Protein AF-A0A831SLA9-F1 (afdb_monomer)

Sequence (188 aa):
MKQKHYLVFEIVAICIILISGCIQENQTAKPDIMQCPTINLEATVISLSPDTNIECENKCPGYQYPKDTGVIRIDKIISGNYQKLKGIEEGSEITIEFDYSSRPAKIRMIPVSEEPSNSPEEPVSHVPTFAEPIPRENGYFIYNIETNLVGEETEIILPGLEVGSKFRATINYCSPDMISVGKYEPIS

Nearest PDB structures (foldseek):
  1uap-assembly1_A  TM=6.429E-01  e=2.868E-01  Homo sapiens
  3kf6-assembly1_B  TM=5.974E-01  e=7.470E+00  Schizosaccharomyces pombe

Foldseek 3Di:
DPPPPPVVVVVVVVVVVVVVPPPPPPPVPPPPPLQFWKWKFKKAFAFKDKAPCQFQAQNAFEADDIWIKGKIAGQTTDDTDPPPAPQDDHRGIAMATEPADLAKAKEKEAEDDPPPPPPDPDPPDPPRRGHDGQDDDPRHGYHYHHDNPDPHIDMDIDHHDDHGWMKIFMWGPSHSVYIYTYDIGTDD

pLDDT: mean 78.03, std 20.94, range [38.09, 98.69]

Mean predicted aligned error: 13.56 Å

Secondary structure (DSSP, 8-state):
--TTSHHHHHHHHHHHHHHTT----------------EEEEEEEEEEEE--S----TTTSBSPPPP--EEEEEEEEEEEES-TTSTT-STT-EEEEEESS-SSSEEEEEEEPP-S---S-------S--BPPPPPEETTEEEEEEEETT-SS-EEEEE----TT-EEEEEEEEEETTEEEEEEEEEE-

Solvent-accessible surface area (backbone atoms only — not comparable to full-atom values): 11110 Å² total; per-residue (Å²): 144,79,90,73,61,67,70,55,55,57,55,55,55,54,54,56,61,64,65,69,73,71,76,73,75,79,69,73,73,70,76,80,72,82,76,48,49,49,38,34,33,33,31,32,31,68,39,76,47,73,51,80,85,55,81,34,63,77,72,38,76,39,82,58,73,52,64,13,33,32,34,32,29,30,68,38,78,76,48,62,82,42,94,86,46,77,80,63,51,71,71,33,71,41,68,34,37,24,74,51,41,52,48,36,27,36,42,34,38,34,42,61,75,84,68,78,82,80,66,72,82,70,77,86,66,89,64,81,59,48,9,58,53,59,50,69,57,99,83,20,42,54,44,82,40,78,33,88,90,43,95,52,74,44,78,46,79,37,85,44,66,53,74,67,37,34,32,38,36,50,32,37,43,69,46,86,92,42,29,35,31,54,67,65,44,80,51,135

Structure (mmCIF, N/CA/C/O backbone):
data_AF-A0A831SLA9-F1
#
_entry.id   AF-A0A831SLA9-F1
#
loop_
_atom_site.group_PDB
_atom_site.id
_atom_site.type_symbol
_atom_site.label_atom_id
_atom_site.label_alt_id
_atom_site.label_comp_id
_atom_site.label_asym_id
_atom_site.label_entity_id
_atom_site.label_seq_id
_atom_site.pdbx_PDB_ins_code
_atom_site.Cartn_x
_atom_site.Cartn_y
_atom_site.Cartn_z
_atom_site.occupancy
_atom_site.B_iso_or_equiv
_atom_site.auth_seq_id
_atom_site.auth_comp_id
_atom_site.auth_asym_id
_atom_site.auth_atom_id
_atom_site.pdbx_PDB_model_num
ATOM 1 N N . MET A 1 1 ? 15.138 88.124 -7.732 1.00 50.00 1 MET A N 1
ATOM 2 C CA . MET A 1 1 ? 14.944 87.094 -8.780 1.00 50.00 1 MET A CA 1
ATOM 3 C C . MET A 1 1 ? 15.572 85.759 -8.360 1.00 50.00 1 MET A C 1
ATOM 5 O O . MET A 1 1 ? 16.689 85.494 -8.768 1.00 50.00 1 MET A O 1
ATOM 9 N N . LYS A 1 2 ? 14.909 84.921 -7.547 1.00 45.16 2 LYS A N 1
ATOM 10 C CA . LYS A 1 2 ? 15.299 83.499 -7.333 1.00 45.16 2 LYS A CA 1
ATOM 11 C C . LYS A 1 2 ? 14.081 82.601 -7.025 1.00 45.16 2 LYS A C 1
ATOM 13 O O . LYS A 1 2 ? 14.197 81.570 -6.382 1.00 45.16 2 LYS A O 1
ATOM 18 N N . GLN A 1 3 ? 12.900 82.994 -7.507 1.00 49.66 3 GLN A N 1
ATOM 19 C CA . GLN A 1 3 ? 11.607 82.343 -7.238 1.00 49.66 3 GLN A CA 1
ATOM 20 C C . GLN A 1 3 ? 11.216 81.317 -8.324 1.00 49.66 3 GLN A C 1
ATOM 22 O O . GLN A 1 3 ? 10.041 81.051 -8.533 1.00 49.66 3 GLN A O 1
ATOM 27 N N . LYS A 1 4 ? 12.188 80.776 -9.073 1.00 49.66 4 LYS A N 1
ATOM 28 C CA . LYS A 1 4 ? 11.927 79.848 -10.193 1.00 49.66 4 LYS A CA 1
ATOM 29 C C . LYS A 1 4 ? 12.540 78.453 -10.029 1.00 49.66 4 LYS A C 1
ATOM 31 O O . LYS A 1 4 ? 12.272 77.596 -10.858 1.00 49.66 4 LYS A O 1
ATOM 36 N N . HIS A 1 5 ? 13.317 78.201 -8.970 1.00 49.84 5 HIS A N 1
ATOM 37 C CA . HIS A 1 5 ? 13.998 76.908 -8.795 1.00 49.84 5 HIS A CA 1
ATOM 38 C C . HIS A 1 5 ? 13.335 75.970 -7.780 1.00 49.84 5 HIS A C 1
ATOM 40 O O . HIS A 1 5 ? 13.475 74.765 -7.925 1.00 49.84 5 HIS A O 1
ATOM 46 N N . TYR A 1 6 ? 12.555 76.472 -6.817 1.00 49.84 6 TYR A N 1
ATOM 47 C CA . TYR A 1 6 ? 11.891 75.602 -5.831 1.00 49.84 6 TYR A CA 1
ATOM 48 C C . TYR A 1 6 ? 10.717 74.801 -6.414 1.00 49.84 6 TYR A C 1
ATOM 50 O O . TYR A 1 6 ? 10.523 73.644 -6.062 1.00 49.84 6 TYR A O 1
ATOM 58 N N . LEU A 1 7 ? 9.995 75.381 -7.377 1.00 46.66 7 LEU A N 1
ATOM 59 C CA . LEU A 1 7 ? 8.803 74.766 -7.975 1.00 46.66 7 LEU A CA 1
ATOM 60 C C . LEU A 1 7 ? 9.148 73.596 -8.920 1.00 46.66 7 LEU A C 1
ATOM 62 O O . LEU A 1 7 ? 8.344 72.695 -9.117 1.00 46.66 7 LEU A O 1
ATOM 66 N N . VAL A 1 8 ? 10.366 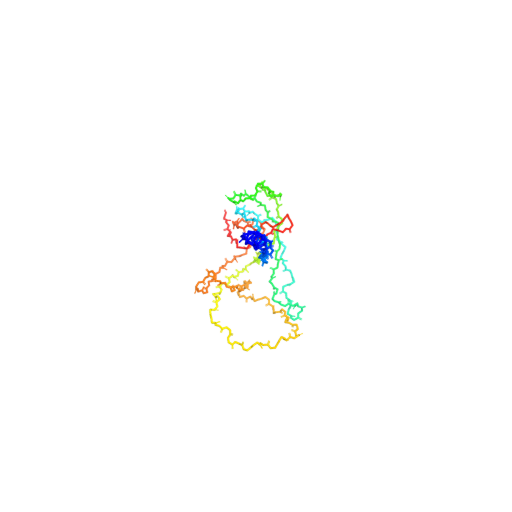73.575 -9.475 1.00 53.09 8 VAL A N 1
ATOM 67 C CA . VAL A 1 8 ? 10.832 72.488 -10.355 1.00 53.09 8 VAL A CA 1
ATOM 68 C C . VAL A 1 8 ? 11.305 71.277 -9.542 1.00 53.09 8 VAL A C 1
ATOM 70 O O . VAL A 1 8 ? 11.093 70.144 -9.965 1.00 53.09 8 VAL A O 1
ATOM 73 N N . PHE A 1 9 ? 11.886 71.490 -8.356 1.00 48.81 9 PHE A N 1
ATOM 74 C CA . PHE A 1 9 ? 12.347 70.392 -7.499 1.00 48.81 9 PHE A CA 1
ATOM 75 C C . PHE A 1 9 ? 11.194 69.613 -6.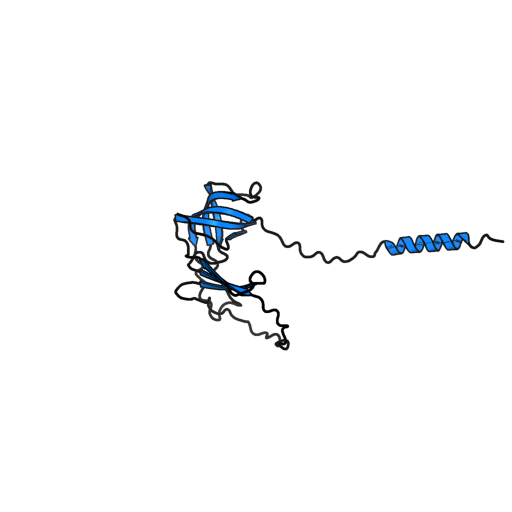843 1.00 48.81 9 PHE A C 1
ATOM 77 O O . PHE A 1 9 ? 11.287 68.391 -6.745 1.00 48.81 9 PHE A O 1
ATOM 84 N N . GLU A 1 10 ? 10.087 70.267 -6.471 1.00 49.84 10 GLU A N 1
ATOM 85 C CA . GLU A 1 10 ? 8.910 69.564 -5.926 1.00 49.84 10 GLU A CA 1
ATOM 86 C C . GLU A 1 10 ? 8.186 68.704 -6.975 1.00 49.84 10 GLU A C 1
ATOM 88 O O . GLU A 1 10 ? 7.759 67.593 -6.667 1.00 49.84 10 GLU A O 1
ATOM 93 N N . ILE A 1 11 ? 8.112 69.149 -8.235 1.00 53.81 11 ILE A N 1
ATOM 94 C CA . ILE A 1 11 ? 7.456 68.377 -9.306 1.00 53.81 11 ILE A CA 1
ATOM 95 C C . ILE A 1 11 ? 8.279 67.132 -9.679 1.00 53.81 11 ILE A C 1
ATOM 97 O O . ILE A 1 11 ? 7.715 66.060 -9.895 1.00 53.81 11 ILE A O 1
ATOM 101 N N . VAL A 1 12 ? 9.613 67.234 -9.706 1.00 53.22 12 VAL A N 1
ATOM 102 C CA . VAL A 1 12 ? 10.487 66.088 -10.019 1.00 53.22 12 VAL A CA 1
ATOM 103 C C . VAL A 1 12 ? 10.471 65.045 -8.892 1.00 53.22 12 VAL A C 1
ATOM 105 O O . VAL A 1 12 ? 10.460 63.849 -9.179 1.00 53.22 12 VAL A O 1
ATOM 108 N N . ALA A 1 13 ? 10.384 65.466 -7.625 1.00 52.19 13 ALA A N 1
ATOM 109 C CA . ALA A 1 13 ? 10.275 64.542 -6.493 1.00 52.19 13 ALA A CA 1
ATOM 110 C C . ALA A 1 13 ? 8.933 63.780 -6.473 1.00 52.19 13 ALA A C 1
ATOM 112 O O . ALA A 1 13 ? 8.914 62.580 -6.202 1.00 52.19 13 ALA A O 1
ATOM 113 N N . ILE A 1 14 ? 7.820 64.434 -6.829 1.00 51.69 14 ILE A N 1
ATOM 114 C CA . ILE A 1 14 ? 6.492 63.797 -6.896 1.00 51.69 14 ILE A CA 1
ATOM 115 C C . ILE A 1 14 ? 6.396 62.811 -8.075 1.00 51.69 14 ILE A C 1
ATOM 117 O O . ILE A 1 14 ? 5.812 61.736 -7.929 1.00 51.69 14 ILE A O 1
ATOM 121 N N . CYS A 1 15 ? 7.034 63.102 -9.215 1.00 45.59 15 CYS A N 1
ATOM 122 C CA . CYS A 1 15 ? 7.074 62.169 -10.346 1.00 45.59 15 CYS A CA 1
ATOM 123 C C . CYS A 1 15 ? 7.879 60.889 -10.052 1.00 45.59 15 CYS A C 1
ATOM 125 O O . CYS A 1 15 ? 7.502 59.825 -10.533 1.00 45.59 15 CYS A O 1
ATOM 127 N N . ILE A 1 16 ? 8.941 60.940 -9.237 1.00 48.75 16 ILE A N 1
ATOM 128 C CA . ILE A 1 16 ? 9.725 59.737 -8.885 1.00 48.75 16 ILE A CA 1
ATOM 129 C C . ILE A 1 16 ? 8.955 58.825 -7.911 1.00 48.75 16 ILE A C 1
ATOM 131 O O . ILE A 1 16 ? 9.033 57.598 -8.015 1.00 48.75 16 ILE A O 1
ATOM 135 N N . ILE A 1 17 ? 8.146 59.398 -7.012 1.00 49.66 17 ILE A N 1
ATOM 136 C CA . ILE A 1 17 ? 7.334 58.614 -6.065 1.00 49.66 17 ILE A CA 1
ATOM 137 C C . ILE A 1 17 ? 6.164 57.916 -6.786 1.00 49.66 17 ILE A C 1
ATOM 139 O O . ILE A 1 17 ? 5.818 56.792 -6.430 1.00 49.66 17 ILE A O 1
ATOM 143 N N . LEU A 1 18 ? 5.609 58.510 -7.850 1.00 43.62 18 LEU A N 1
ATOM 144 C CA . LEU A 1 18 ? 4.510 57.904 -8.617 1.00 43.62 18 LEU A CA 1
ATOM 145 C C . LEU A 1 18 ? 4.944 56.776 -9.571 1.00 43.62 18 LEU A C 1
ATOM 147 O O . LEU A 1 18 ? 4.135 55.900 -9.864 1.00 43.62 18 LEU A O 1
ATOM 151 N N . ILE A 1 19 ? 6.202 56.742 -10.026 1.00 46.81 19 ILE A N 1
ATOM 152 C CA . ILE A 1 19 ? 6.697 55.657 -10.903 1.00 46.81 19 ILE A CA 1
ATOM 153 C C . ILE A 1 19 ? 7.163 54.438 -10.081 1.00 46.81 19 ILE A C 1
ATOM 155 O O . ILE A 1 19 ? 7.208 53.320 -10.588 1.00 46.81 19 ILE A O 1
ATOM 159 N N . SER A 1 20 ? 7.428 54.616 -8.784 1.00 44.69 20 SER A N 1
ATOM 160 C CA . SER A 1 20 ? 7.856 53.527 -7.893 1.00 44.69 20 SER A CA 1
ATOM 161 C C . SER A 1 20 ? 6.708 52.611 -7.428 1.00 44.69 20 SER A C 1
ATOM 163 O O . SER A 1 20 ? 6.962 51.609 -6.768 1.00 44.69 20 SER A O 1
ATOM 165 N N . GLY A 1 21 ? 5.449 52.937 -7.750 1.00 42.88 21 GLY A N 1
ATOM 166 C CA . GLY A 1 21 ? 4.263 52.235 -7.239 1.00 42.88 21 GLY A CA 1
ATOM 167 C C . GLY A 1 21 ? 3.695 51.110 -8.112 1.00 42.88 21 GLY A C 1
ATOM 168 O O . GLY A 1 21 ? 2.760 50.449 -7.672 1.00 42.88 21 GLY A O 1
ATOM 169 N N . CYS A 1 22 ? 4.221 50.869 -9.319 1.00 42.00 22 CYS A N 1
ATOM 170 C CA . CYS A 1 22 ? 3.633 49.896 -10.256 1.00 42.00 22 CYS A CA 1
ATOM 171 C C . CYS A 1 22 ? 4.666 49.013 -10.971 1.00 42.00 22 CYS A C 1
ATOM 173 O O . CYS A 1 22 ? 4.448 48.618 -12.114 1.00 42.00 22 CYS A O 1
ATOM 175 N N . ILE A 1 23 ? 5.775 48.659 -10.318 1.00 45.19 23 ILE A N 1
ATOM 176 C CA . ILE A 1 23 ? 6.502 47.442 -10.706 1.00 45.19 23 ILE A CA 1
ATOM 177 C C . ILE A 1 23 ? 6.019 46.354 -9.760 1.00 45.19 23 ILE A C 1
ATOM 179 O O . ILE A 1 23 ? 6.674 45.984 -8.790 1.00 45.19 23 ILE A O 1
ATOM 183 N N . GLN A 1 24 ? 4.792 45.909 -10.018 1.00 41.66 24 GLN A N 1
ATOM 184 C CA . GLN A 1 24 ? 4.304 44.656 -9.484 1.00 41.66 24 GLN A CA 1
ATOM 185 C C . GLN A 1 24 ? 5.122 43.593 -10.209 1.00 41.66 24 GLN A C 1
ATOM 187 O O . GLN A 1 24 ? 4.886 43.287 -11.377 1.00 41.66 24 GLN A O 1
ATOM 192 N N . GLU A 1 25 ? 6.185 43.152 -9.541 1.00 40.09 25 GLU A N 1
ATOM 193 C CA . GLU A 1 25 ? 6.915 41.949 -9.891 1.00 40.09 25 GLU A CA 1
ATOM 194 C C . GLU A 1 25 ? 5.848 40.875 -10.098 1.00 40.09 25 GLU A C 1
ATOM 196 O O . GLU A 1 25 ? 5.174 40.459 -9.153 1.00 40.09 25 GLU A O 1
ATOM 201 N N . ASN A 1 26 ? 5.612 40.510 -11.360 1.00 38.09 26 ASN A N 1
ATOM 202 C CA . ASN A 1 26 ? 4.819 39.348 -11.719 1.00 38.09 26 ASN A CA 1
ATOM 203 C C . ASN A 1 26 ? 5.648 38.142 -11.273 1.00 38.09 26 ASN A C 1
ATOM 205 O O . ASN A 1 26 ? 6.275 37.452 -12.072 1.00 38.09 26 ASN A O 1
ATOM 209 N N . GLN A 1 27 ? 5.687 37.922 -9.960 1.00 38.44 27 GLN A N 1
ATOM 210 C CA . GLN A 1 27 ? 5.934 36.621 -9.397 1.00 38.44 27 GLN A CA 1
ATOM 211 C C . GLN A 1 27 ? 4.748 35.799 -9.879 1.00 38.44 27 GLN A C 1
ATOM 213 O O . GLN A 1 27 ? 3.670 35.814 -9.288 1.00 38.44 27 GLN A O 1
ATOM 218 N N . THR A 1 28 ? 4.922 35.146 -11.028 1.00 38.09 28 THR A N 1
ATOM 219 C CA . THR A 1 28 ? 4.177 33.940 -11.358 1.00 38.09 28 THR A CA 1
ATOM 220 C C . THR A 1 28 ? 4.226 33.089 -10.106 1.00 38.09 28 THR A C 1
ATOM 222 O O . THR A 1 28 ? 5.278 32.534 -9.779 1.00 38.09 28 THR A O 1
ATOM 225 N N . ALA A 1 29 ? 3.123 33.087 -9.356 1.00 38.88 29 ALA A N 1
ATOM 226 C CA . ALA A 1 29 ? 2.948 32.220 -8.218 1.00 38.88 29 ALA A CA 1
ATOM 227 C C . ALA A 1 29 ? 3.243 30.819 -8.739 1.00 38.88 29 ALA A C 1
ATOM 229 O O . ALA A 1 29 ? 2.519 30.295 -9.590 1.00 38.88 29 ALA A O 1
ATOM 230 N N . LYS A 1 30 ? 4.374 30.261 -8.297 1.00 39.38 30 LYS A N 1
ATOM 231 C CA . LYS A 1 30 ? 4.664 28.844 -8.461 1.00 39.38 30 LYS A CA 1
ATOM 232 C C . LYS A 1 30 ? 3.394 28.134 -7.986 1.00 39.38 30 LYS A C 1
ATOM 234 O O . LYS A 1 30 ? 2.941 28.486 -6.893 1.00 39.38 30 LYS A O 1
ATOM 239 N N . PRO A 1 31 ? 2.772 27.257 -8.796 1.00 38.56 31 PRO A N 1
ATOM 240 C CA . PRO A 1 31 ? 1.548 26.592 -8.377 1.00 38.56 31 PRO A CA 1
ATOM 241 C C . PRO A 1 31 ? 1.821 26.005 -6.999 1.00 38.56 31 PRO A C 1
ATOM 243 O O . PRO A 1 31 ? 2.838 25.328 -6.826 1.00 38.56 31 PRO A O 1
ATOM 246 N N . ASP A 1 32 ? 1.000 26.380 -6.019 1.00 40.88 32 ASP A N 1
ATOM 247 C CA . ASP A 1 32 ? 1.111 25.860 -4.665 1.00 40.88 32 ASP A CA 1
ATOM 248 C C . ASP A 1 32 ? 0.897 24.355 -4.797 1.00 40.88 32 ASP A C 1
ATOM 250 O O . ASP A 1 32 ? -0.207 23.885 -5.087 1.00 40.88 32 ASP A O 1
ATOM 254 N N . ILE A 1 33 ? 2.003 23.612 -4.796 1.00 47.22 33 ILE A N 1
ATOM 255 C CA . ILE A 1 33 ? 1.987 22.178 -5.035 1.00 47.22 33 ILE A CA 1
ATOM 256 C C . ILE A 1 33 ? 1.320 21.630 -3.789 1.00 47.22 33 ILE A C 1
ATOM 25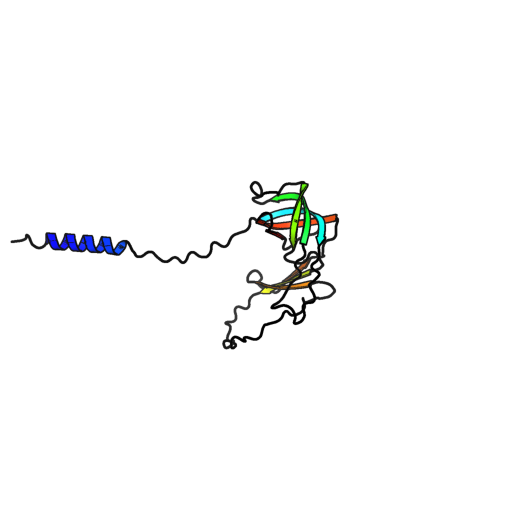8 O O . ILE A 1 33 ? 1.936 21.637 -2.726 1.00 47.22 33 ILE A O 1
ATOM 262 N N . MET A 1 34 ? 0.049 21.246 -3.906 1.00 52.88 34 MET A N 1
ATOM 263 C CA . MET A 1 34 ? -0.747 20.715 -2.807 1.00 52.88 34 MET A CA 1
ATOM 264 C C . MET A 1 34 ? 0.014 19.545 -2.174 1.00 52.88 34 MET A C 1
ATOM 266 O O . MET A 1 34 ? 0.005 18.429 -2.686 1.00 52.88 34 MET A O 1
ATOM 270 N N . GLN A 1 35 ? 0.730 19.817 -1.082 1.00 73.25 35 GLN A N 1
ATOM 271 C CA . GLN A 1 35 ? 1.445 18.797 -0.333 1.00 73.25 35 GLN A CA 1
ATOM 272 C C . GLN A 1 35 ? 0.418 18.055 0.504 1.00 73.25 35 GLN A C 1
ATOM 274 O O . GLN A 1 35 ? -0.107 18.584 1.485 1.00 73.25 35 GLN A O 1
ATOM 279 N N . CYS A 1 36 ? 0.112 16.831 0.092 1.00 86.12 36 CYS A N 1
ATOM 280 C CA . CYS A 1 36 ? -0.742 15.950 0.865 1.00 86.12 36 CYS A CA 1
ATOM 281 C C . CYS A 1 36 ? -0.053 15.602 2.193 1.00 86.12 36 CYS A C 1
ATOM 283 O O . CYS A 1 36 ? 1.106 15.177 2.174 1.00 86.12 36 CYS A O 1
ATOM 285 N N . PRO A 1 37 ? -0.726 15.774 3.345 1.00 91.00 37 PRO A N 1
ATOM 286 C CA . PRO A 1 37 ? -0.246 15.254 4.616 1.00 91.00 37 PRO A CA 1
ATOM 287 C C . PRO A 1 37 ? 0.194 13.793 4.521 1.00 91.00 37 PRO A C 1
ATOM 289 O O . PRO A 1 37 ? -0.495 12.968 3.923 1.00 91.00 37 PRO A O 1
ATOM 292 N N . THR A 1 38 ? 1.314 13.465 5.159 1.00 93.00 38 THR A N 1
ATOM 293 C CA . THR A 1 38 ? 1.805 12.089 5.256 1.00 93.00 38 THR A CA 1
ATOM 294 C C . THR A 1 38 ? 1.674 11.551 6.674 1.00 93.00 38 THR A C 1
ATOM 296 O O . THR A 1 38 ? 1.800 12.288 7.661 1.00 93.00 38 THR A O 1
ATOM 299 N N . ILE A 1 39 ? 1.380 10.256 6.778 1.00 94.81 39 ILE A N 1
ATOM 300 C CA . ILE A 1 39 ? 1.126 9.579 8.054 1.00 94.81 39 ILE A CA 1
ATOM 301 C C . ILE A 1 39 ? 1.848 8.238 8.043 1.00 94.81 39 ILE A C 1
ATOM 303 O O . ILE A 1 39 ? 1.647 7.431 7.140 1.00 94.81 39 ILE A O 1
ATOM 307 N N . ASN A 1 40 ? 2.677 7.995 9.054 1.00 96.94 40 ASN A N 1
ATOM 308 C CA . ASN A 1 40 ? 3.326 6.710 9.272 1.00 96.94 40 ASN A CA 1
ATOM 309 C C . ASN A 1 40 ? 2.452 5.865 10.191 1.00 96.94 40 ASN A C 1
ATOM 311 O O . ASN A 1 40 ? 2.084 6.319 11.279 1.00 96.94 40 ASN A O 1
ATOM 315 N N . LEU A 1 41 ? 2.141 4.642 9.778 1.00 97.50 41 LEU A N 1
ATOM 316 C CA . LEU A 1 41 ? 1.224 3.770 10.502 1.00 97.50 41 LEU A CA 1
ATOM 317 C C . LEU A 1 41 ? 1.593 2.291 10.368 1.00 97.50 41 LEU A C 1
ATOM 319 O O . LEU A 1 41 ? 2.375 1.902 9.498 1.00 97.50 41 LEU A O 1
ATOM 323 N N . GLU A 1 42 ? 1.007 1.485 11.246 1.00 98.44 42 GLU A N 1
ATOM 324 C CA . GLU A 1 42 ? 0.886 0.035 11.108 1.00 98.44 42 GLU A CA 1
ATOM 325 C C . GLU A 1 42 ? -0.585 -0.288 10.841 1.00 98.44 42 GLU A C 1
ATOM 327 O O . GLU A 1 42 ? -1.478 0.290 11.471 1.00 98.44 42 GLU A O 1
ATOM 332 N N . ALA A 1 43 ? -0.842 -1.178 9.891 1.00 98.38 43 ALA A N 1
ATOM 333 C CA . ALA A 1 43 ? -2.189 -1.534 9.479 1.00 98.38 43 ALA A CA 1
ATOM 334 C C . ALA A 1 43 ? -2.324 -3.016 9.143 1.00 98.38 43 ALA A C 1
ATOM 336 O O . ALA A 1 43 ? -1.357 -3.680 8.770 1.00 98.38 43 ALA A O 1
ATOM 337 N N . THR A 1 44 ? -3.564 -3.494 9.213 1.00 98.56 44 THR A N 1
ATOM 338 C CA . THR A 1 44 ? -3.981 -4.817 8.753 1.00 98.56 44 THR A CA 1
ATOM 339 C C . THR A 1 44 ? -4.798 -4.667 7.476 1.00 98.56 44 THR A C 1
ATOM 341 O O . THR A 1 44 ? -5.720 -3.854 7.413 1.00 98.56 44 THR A O 1
ATOM 344 N N . VAL A 1 45 ? -4.518 -5.485 6.468 1.00 98.50 45 VAL A N 1
ATOM 345 C CA . VAL A 1 45 ? -5.329 -5.564 5.249 1.00 98.50 45 VAL A CA 1
ATOM 346 C C . VAL A 1 45 ? -6.667 -6.239 5.550 1.00 98.50 45 VAL A C 1
ATOM 348 O O . VAL A 1 45 ? -6.703 -7.380 6.007 1.00 98.50 45 VAL A O 1
ATOM 351 N N . ILE A 1 46 ? -7.769 -5.552 5.259 1.00 98.69 46 ILE A N 1
ATOM 352 C CA . ILE A 1 46 ? -9.139 -6.063 5.420 1.00 98.69 46 ILE A CA 1
ATOM 353 C C . ILE A 1 46 ? -9.671 -6.606 4.095 1.00 98.69 46 ILE A C 1
ATOM 355 O O . ILE A 1 46 ? -10.273 -7.677 4.057 1.00 98.69 46 ILE A O 1
ATOM 359 N N . SER A 1 47 ? -9.418 -5.899 2.995 1.00 98.50 47 SER A N 1
ATOM 360 C CA . SER A 1 47 ? -9.760 -6.359 1.652 1.00 98.50 47 SER A CA 1
ATOM 361 C C . SER A 1 47 ? -8.802 -5.790 0.612 1.00 98.50 47 SER A C 1
ATOM 363 O O . SER A 1 47 ? -8.221 -4.721 0.799 1.00 98.50 47 SER A O 1
ATOM 365 N N . LEU A 1 48 ? -8.649 -6.511 -0.497 1.00 98.00 48 LEU A N 1
ATOM 366 C CA . LEU A 1 48 ? -7.889 -6.079 -1.666 1.00 98.00 48 LEU A CA 1
ATOM 367 C C . LEU A 1 48 ? -8.778 -6.190 -2.897 1.00 98.00 48 LEU A C 1
ATOM 369 O O . LEU A 1 48 ? -9.515 -7.162 -3.061 1.00 98.00 48 LEU A O 1
ATOM 373 N N . SER A 1 49 ? -8.679 -5.194 -3.762 1.00 96.81 49 SER A N 1
ATOM 374 C CA . SER A 1 49 ? -9.355 -5.107 -5.050 1.00 96.81 49 SER A CA 1
ATOM 375 C C . SER A 1 49 ? -8.291 -4.856 -6.120 1.00 96.81 49 SER A C 1
ATOM 377 O O . SER A 1 49 ? -7.998 -3.700 -6.437 1.00 96.81 49 SER A O 1
ATOM 379 N N . PRO A 1 50 ? -7.656 -5.928 -6.636 1.00 92.50 50 PRO A N 1
ATOM 380 C CA . PRO A 1 50 ? -6.639 -5.804 -7.667 1.00 92.50 50 PRO A CA 1
ATOM 381 C C . PRO A 1 50 ? -7.220 -5.207 -8.944 1.00 92.50 50 PRO A C 1
ATOM 383 O O . PRO A 1 50 ? -8.315 -5.583 -9.370 1.00 92.50 50 PRO A O 1
ATOM 386 N N . ASP A 1 51 ? -6.454 -4.338 -9.594 1.00 87.94 51 ASP A N 1
ATOM 387 C CA . ASP A 1 51 ? -6.806 -3.850 -10.918 1.00 87.94 51 ASP A CA 1
ATOM 388 C C . ASP A 1 51 ? -6.767 -5.014 -11.917 1.00 87.94 51 ASP A C 1
ATOM 390 O O . ASP A 1 51 ? -5.778 -5.760 -12.012 1.00 87.94 51 ASP A O 1
ATOM 394 N N . THR A 1 52 ? -7.874 -5.175 -12.638 1.00 81.25 52 THR A N 1
ATOM 395 C CA . THR A 1 52 ? -8.082 -6.227 -13.638 1.00 81.25 52 THR A CA 1
ATOM 396 C C . THR A 1 52 ? -7.826 -5.731 -15.058 1.00 81.25 52 THR A C 1
ATOM 398 O O . THR A 1 52 ? -7.644 -6.551 -15.956 1.00 81.25 52 THR A O 1
ATOM 401 N N . ASN A 1 53 ? -7.733 -4.415 -15.276 1.00 74.75 53 ASN A N 1
ATOM 402 C CA . ASN A 1 53 ? -7.513 -3.823 -16.593 1.00 74.75 53 ASN A CA 1
ATOM 403 C C . ASN A 1 53 ? -6.016 -3.623 -16.893 1.00 74.75 53 ASN A C 1
ATOM 405 O O . ASN A 1 53 ? -5.571 -2.556 -17.295 1.00 74.75 53 ASN A O 1
ATOM 409 N N . ILE A 1 54 ? -5.226 -4.672 -16.663 1.00 72.81 54 ILE A N 1
ATOM 410 C CA . ILE A 1 54 ? -3.753 -4.642 -16.713 1.00 72.81 54 ILE A CA 1
ATOM 411 C C . ILE A 1 54 ? -3.171 -5.095 -18.060 1.00 72.81 54 ILE A C 1
ATOM 413 O O . ILE A 1 54 ? -1.969 -4.990 -18.286 1.00 72.81 54 ILE A O 1
ATOM 417 N N . GLU A 1 55 ? -4.005 -5.615 -18.962 1.00 66.00 55 GLU A N 1
ATOM 418 C CA . GLU A 1 55 ? -3.596 -6.116 -20.282 1.00 66.00 55 GLU A CA 1
ATOM 419 C C . GLU A 1 55 ? -4.144 -5.206 -21.384 1.00 66.00 55 GLU A C 1
ATOM 421 O O . GLU A 1 55 ? -5.071 -5.549 -22.124 1.00 66.00 55 GLU A O 1
ATOM 426 N N . CYS A 1 56 ? -3.580 -3.999 -21.466 1.00 64.00 56 CYS A N 1
ATOM 427 C CA . CYS A 1 56 ? -4.033 -2.961 -22.388 1.00 64.00 56 CYS A CA 1
ATOM 428 C C . CYS A 1 56 ? -3.109 -2.761 -23.604 1.00 64.00 56 CYS A C 1
ATOM 430 O O . CYS A 1 56 ? -2.930 -1.633 -24.064 1.00 64.00 56 CYS A O 1
ATOM 432 N N . GLU A 1 57 ? -2.551 -3.849 -24.150 1.00 62.69 57 GLU A N 1
ATOM 433 C CA . GLU A 1 57 ? -1.696 -3.796 -25.344 1.00 62.69 57 GLU A CA 1
ATOM 434 C C . GLU A 1 57 ? -2.426 -3.091 -26.500 1.00 62.69 57 GLU A C 1
ATOM 436 O O . GLU A 1 57 ? -3.480 -3.551 -26.951 1.00 62.69 57 GLU A O 1
ATOM 441 N N . ASN A 1 58 ? -1.885 -1.959 -26.963 1.00 60.59 58 ASN A N 1
ATOM 442 C CA . ASN A 1 58 ? -2.431 -1.152 -28.064 1.00 60.59 58 ASN A CA 1
ATOM 443 C C . ASN A 1 58 ? -3.870 -0.626 -27.858 1.00 60.59 58 ASN A C 1
ATOM 445 O O . ASN A 1 58 ? -4.531 -0.228 -28.818 1.00 60.59 58 ASN A O 1
ATOM 449 N N . LYS A 1 59 ? -4.384 -0.633 -26.621 1.00 62.69 59 LYS A N 1
ATOM 450 C CA . LYS A 1 59 ? -5.777 -0.254 -26.303 1.00 62.69 59 LYS A CA 1
ATOM 451 C C .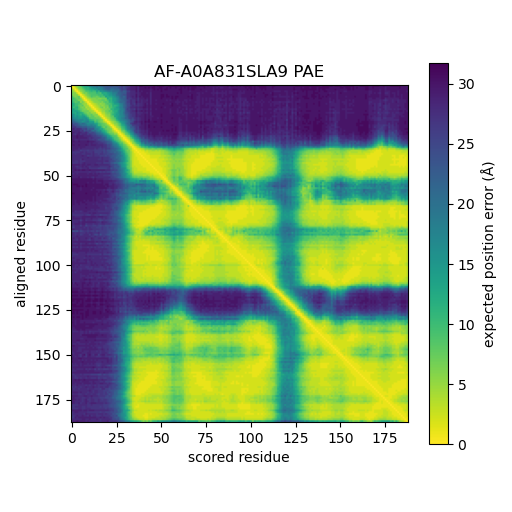 LYS A 1 59 ? -5.887 1.000 -25.437 1.00 62.69 59 LYS A C 1
ATOM 453 O O . LYS A 1 59 ? -6.892 1.703 -25.521 1.00 62.69 59 LYS A O 1
ATOM 458 N N . CYS A 1 60 ? -4.873 1.288 -24.630 1.00 63.81 60 CYS A N 1
ATOM 459 C CA . CYS A 1 60 ? -4.820 2.457 -23.754 1.00 63.81 60 CYS A CA 1
ATOM 460 C C . CYS A 1 60 ? -3.758 3.434 -24.275 1.00 63.81 60 CYS A C 1
ATOM 462 O O . CYS A 1 60 ? -2.854 2.993 -24.970 1.00 63.81 60 CYS A O 1
ATOM 464 N N . PRO A 1 61 ? -3.832 4.741 -24.000 1.00 60.62 61 PRO A N 1
ATOM 465 C CA . PRO A 1 61 ? -2.711 5.658 -24.216 1.00 60.62 61 PRO A CA 1
ATOM 466 C C . PRO A 1 61 ? -1.709 5.605 -23.042 1.00 60.62 61 PRO A C 1
ATOM 468 O O . PRO A 1 61 ? -2.136 5.616 -21.888 1.00 60.62 61 PRO A O 1
ATOM 471 N N . GLY A 1 62 ? -0.400 5.613 -23.331 1.00 61.78 62 GLY A N 1
ATOM 472 C CA . GLY A 1 62 ? 0.701 5.695 -22.346 1.00 61.78 62 GLY A CA 1
ATOM 473 C C . GLY A 1 62 ? 0.871 4.475 -21.423 1.00 61.78 62 GLY A C 1
ATOM 474 O O . GLY A 1 62 ? 0.042 3.585 -21.418 1.00 61.78 62 GLY A O 1
ATOM 475 N N . TYR A 1 63 ? 1.927 4.398 -20.606 1.00 58.38 63 TYR A N 1
ATOM 476 C CA . TYR A 1 63 ? 2.096 3.279 -19.659 1.00 58.38 63 TYR A CA 1
ATOM 477 C C . TYR A 1 63 ? 1.024 3.314 -18.555 1.00 58.38 63 TYR A C 1
ATOM 479 O O . TYR A 1 63 ? 0.966 4.264 -17.773 1.00 58.38 63 TYR A O 1
ATOM 487 N N . GLN A 1 64 ? 0.190 2.275 -18.462 1.00 69.00 64 GLN A N 1
ATOM 488 C CA . GLN A 1 64 ? -0.709 2.079 -17.320 1.00 69.00 64 GLN A CA 1
ATOM 489 C C . GLN A 1 64 ? -0.082 1.099 -16.349 1.00 69.00 64 GLN A C 1
ATOM 491 O O . GLN A 1 64 ? 0.144 -0.039 -16.722 1.00 69.00 64 GLN A O 1
ATOM 496 N N . TYR A 1 65 ? 0.153 1.519 -15.110 1.00 75.00 65 TYR A N 1
ATOM 497 C CA . TYR A 1 65 ? 0.470 0.620 -14.004 1.00 75.00 65 TYR A CA 1
ATOM 498 C C . TYR A 1 65 ? -0.818 0.181 -13.294 1.00 75.00 65 TYR A C 1
ATOM 500 O O . TYR A 1 65 ? -1.788 0.943 -13.302 1.00 75.00 65 TYR A O 1
ATOM 508 N N . PRO A 1 66 ? -0.850 -1.013 -12.672 1.00 80.69 66 PRO A N 1
ATOM 509 C CA . P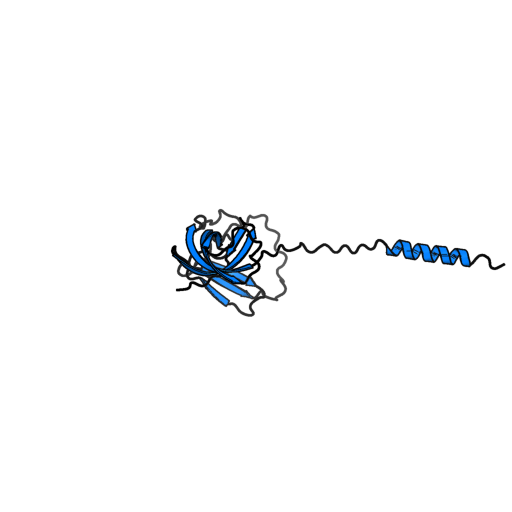RO A 1 66 ? -2.042 -1.473 -11.974 1.00 80.69 66 PRO A CA 1
ATOM 510 C C . PRO A 1 66 ? -2.368 -0.534 -10.812 1.00 80.69 66 PRO A C 1
ATOM 512 O O . PRO A 1 66 ? -1.506 -0.272 -9.970 1.00 80.69 66 PRO A O 1
ATOM 515 N N . LYS A 1 67 ? -3.616 -0.065 -10.757 1.00 83.62 67 LYS A N 1
ATOM 516 C CA . LYS A 1 67 ? -4.138 0.766 -9.665 1.00 83.62 67 LYS A CA 1
ATOM 517 C C . LYS A 1 67 ? -4.952 -0.084 -8.706 1.00 83.62 67 LYS A C 1
ATOM 519 O O . LYS A 1 67 ? -6.182 -0.036 -8.681 1.00 83.62 67 LYS A O 1
ATOM 524 N N . ASP A 1 68 ? -4.253 -0.925 -7.954 1.00 93.94 68 ASP A N 1
ATOM 525 C CA . ASP A 1 68 ? -4.913 -1.739 -6.941 1.00 93.94 68 ASP A CA 1
ATOM 526 C C . ASP A 1 68 ? -5.486 -0.835 -5.845 1.00 93.94 68 ASP A C 1
ATOM 528 O O . ASP A 1 68 ? -4.867 0.148 -5.435 1.00 93.94 68 ASP A O 1
ATOM 532 N N . THR A 1 69 ? -6.653 -1.203 -5.330 1.00 96.62 69 THR A N 1
ATOM 533 C CA . THR A 1 69 ? -7.254 -0.548 -4.163 1.00 96.62 69 THR A CA 1
ATOM 534 C C . THR A 1 69 ? -7.465 -1.560 -3.050 1.00 96.62 69 THR A C 1
ATOM 536 O O . THR A 1 69 ? -7.452 -2.772 -3.274 1.00 96.62 69 THR A O 1
ATOM 539 N N . GLY A 1 70 ? -7.650 -1.090 -1.825 1.00 97.19 70 GLY A N 1
ATOM 540 C CA . GLY A 1 70 ? -7.942 -1.971 -0.704 1.00 97.19 70 GLY A CA 1
ATOM 541 C C . GLY A 1 70 ? -8.528 -1.235 0.482 1.00 97.19 70 GLY A C 1
ATOM 542 O O . GLY A 1 70 ? -8.448 -0.011 0.570 1.00 97.19 70 GLY A O 1
ATOM 543 N N . VAL A 1 71 ? -9.104 -2.003 1.401 1.00 98.25 71 VAL A N 1
ATOM 544 C CA . VAL A 1 71 ? -9.493 -1.513 2.722 1.00 98.25 71 VAL A CA 1
ATOM 545 C C . VAL A 1 71 ? -8.462 -1.998 3.725 1.00 98.25 71 VAL A C 1
ATOM 547 O O . VAL A 1 71 ? -8.150 -3.191 3.779 1.00 98.25 71 VAL A O 1
ATOM 550 N N . ILE A 1 72 ? -7.949 -1.078 4.533 1.00 98.25 72 ILE A N 1
ATOM 551 C CA . ILE A 1 72 ? -7.014 -1.375 5.617 1.00 98.25 72 ILE A CA 1
ATOM 552 C C . ILE A 1 72 ? -7.588 -0.888 6.938 1.00 98.25 72 ILE A C 1
ATOM 554 O O . ILE A 1 72 ? -8.228 0.160 6.985 1.00 98.25 72 ILE A O 1
ATOM 558 N N . ARG A 1 73 ? -7.332 -1.621 8.019 1.00 98.50 73 ARG A N 1
ATOM 559 C CA . ARG A 1 73 ? -7.586 -1.160 9.381 1.00 98.50 73 ARG A CA 1
ATOM 560 C C . ARG A 1 73 ? -6.307 -0.569 9.945 1.00 98.50 73 ARG A C 1
ATOM 562 O O . ARG A 1 73 ? -5.279 -1.242 9.954 1.00 98.50 73 ARG A O 1
ATOM 569 N N . ILE A 1 74 ? -6.378 0.658 10.442 1.00 98.12 74 ILE A N 1
ATOM 570 C CA . ILE A 1 74 ? -5.270 1.313 11.138 1.00 98.12 74 ILE A CA 1
ATOM 571 C C . ILE A 1 74 ? -5.111 0.628 12.494 1.00 98.12 74 ILE A C 1
ATOM 573 O O . ILE A 1 74 ? -5.961 0.782 13.364 1.00 98.12 74 ILE A O 1
ATOM 577 N N . ASP A 1 75 ? -4.038 -0.129 12.692 1.00 98.19 75 ASP A N 1
ATOM 578 C CA . ASP A 1 75 ? -3.781 -0.776 13.980 1.00 98.19 75 ASP A CA 1
ATOM 579 C C . ASP A 1 75 ? -3.049 0.176 14.932 1.00 98.19 75 ASP A C 1
ATOM 581 O O . ASP A 1 75 ? -3.296 0.154 16.136 1.00 98.19 75 ASP A O 1
ATOM 585 N N . LYS A 1 76 ? -2.155 1.018 14.393 1.00 97.75 76 LYS A N 1
ATOM 586 C CA . LYS A 1 76 ? -1.369 1.978 15.174 1.00 97.75 76 LYS A CA 1
ATOM 587 C C . LYS A 1 76 ? -0.907 3.163 14.338 1.00 97.75 76 LYS A C 1
ATOM 589 O O . LYS A 1 76 ? -0.391 2.976 13.237 1.00 97.75 76 LYS A O 1
ATOM 594 N N . ILE A 1 77 ? -0.981 4.375 14.887 1.00 97.00 77 ILE A N 1
ATOM 595 C CA . ILE A 1 77 ? -0.400 5.566 14.250 1.00 97.00 77 ILE A CA 1
ATOM 596 C C . ILE A 1 77 ? 0.970 5.858 14.874 1.00 97.00 77 ILE A C 1
ATOM 598 O O . ILE A 1 77 ? 1.095 6.077 16.076 1.00 97.00 77 ILE A O 1
ATOM 602 N N . ILE A 1 78 ? 2.025 5.851 14.054 1.00 96.62 78 ILE A N 1
ATOM 603 C CA . ILE A 1 78 ? 3.412 6.044 14.504 1.00 96.62 78 ILE A CA 1
ATOM 604 C C . ILE A 1 78 ? 3.752 7.535 14.574 1.00 96.62 78 ILE A C 1
ATOM 606 O O . ILE A 1 78 ? 4.320 8.000 15.562 1.00 96.62 78 ILE A O 1
ATOM 610 N N . SER A 1 79 ? 3.460 8.284 13.508 1.00 94.75 79 SER A N 1
ATOM 611 C CA . SER A 1 79 ? 3.743 9.721 13.413 1.00 94.75 79 SER A CA 1
ATOM 612 C C . SER A 1 79 ? 3.011 10.369 12.234 1.00 94.75 79 SER A C 1
ATOM 614 O O . SER A 1 79 ? 2.548 9.685 11.326 1.00 94.75 79 SER A O 1
ATOM 616 N N . GLY A 1 80 ? 2.912 11.700 12.238 1.00 88.81 80 GLY A N 1
ATOM 617 C CA . GLY A 1 80 ? 2.264 12.487 11.183 1.00 88.81 80 GLY A CA 1
ATOM 618 C C . GLY A 1 80 ? 1.294 13.522 11.752 1.00 88.81 80 GLY A C 1
ATOM 619 O O . GLY A 1 80 ? 0.959 13.494 12.936 1.00 88.81 80 GLY A O 1
ATOM 620 N N . ASN A 1 81 ? 0.834 14.451 10.915 1.00 82.25 81 ASN A N 1
ATOM 621 C CA . ASN A 1 81 ? -0.171 15.443 11.304 1.00 82.25 81 ASN A CA 1
ATOM 622 C C . ASN A 1 81 ? -1.575 14.951 10.927 1.00 82.25 81 ASN A C 1
ATOM 624 O O . ASN A 1 81 ? -2.122 15.341 9.898 1.00 82.25 81 ASN A O 1
ATOM 628 N N . TYR A 1 82 ? -2.132 14.061 11.752 1.00 84.06 82 TYR A N 1
ATOM 629 C CA . TYR A 1 82 ? -3.386 13.356 11.457 1.00 84.06 82 TYR A CA 1
ATOM 630 C C . TYR A 1 82 ? -4.594 13.822 12.279 1.00 84.06 82 TYR A C 1
ATOM 632 O O . TYR A 1 82 ? -5.724 13.504 11.936 1.00 84.06 82 TYR A O 1
ATOM 640 N N . GLN A 1 83 ? -4.392 14.622 13.332 1.00 82.19 83 GLN A N 1
ATOM 641 C CA . GLN A 1 83 ? -5.444 14.961 14.311 1.00 82.19 83 GLN A CA 1
ATOM 642 C C . GLN A 1 83 ? -6.619 15.757 13.725 1.00 82.19 83 GLN A C 1
ATOM 644 O O . GLN A 1 83 ? -7.683 15.835 14.331 1.00 82.19 83 GLN A O 1
ATOM 649 N N . LYS A 1 84 ? -6.417 16.389 12.566 1.00 83.88 84 LYS A N 1
ATOM 650 C CA . LYS A 1 84 ? -7.454 17.134 11.838 1.00 83.88 84 LYS A CA 1
ATOM 651 C C . LYS A 1 84 ? -7.971 16.382 10.610 1.00 83.88 84 LYS A C 1
ATOM 653 O O . LYS A 1 84 ? -8.811 16.917 9.890 1.00 83.88 84 LYS A O 1
ATOM 658 N N . LEU A 1 85 ? -7.449 15.186 10.339 1.00 87.06 85 LEU A N 1
ATOM 659 C CA . LEU A 1 85 ? -7.817 14.394 9.174 1.00 87.06 85 LEU A CA 1
ATOM 660 C C . LEU A 1 85 ? -9.025 13.531 9.523 1.00 87.06 85 LEU A C 1
ATOM 662 O O . LEU A 1 85 ? -9.085 12.887 10.568 1.00 87.06 85 LEU A O 1
ATOM 666 N N . LYS A 1 86 ? -10.026 13.558 8.651 1.00 88.25 86 LYS A N 1
ATOM 667 C CA . LYS A 1 86 ? -11.289 12.867 8.881 1.00 88.25 86 LYS A CA 1
ATOM 668 C C . LYS A 1 86 ? -11.094 11.368 8.652 1.00 88.25 86 LYS A C 1
ATOM 670 O O . LYS A 1 86 ? -10.588 10.979 7.608 1.00 88.25 86 LYS A O 1
ATOM 675 N N . GLY A 1 87 ? -11.547 10.546 9.597 1.00 88.94 87 GLY A N 1
ATOM 676 C CA . GLY A 1 87 ? -11.510 9.084 9.471 1.00 88.94 87 GLY A CA 1
ATOM 677 C C . GLY A 1 87 ? -10.133 8.455 9.702 1.00 88.94 87 GLY A C 1
ATOM 678 O O . GLY A 1 87 ? -9.969 7.271 9.437 1.00 88.94 87 GLY A O 1
ATOM 679 N N . ILE A 1 88 ? -9.152 9.226 10.189 1.00 93.75 88 ILE A N 1
ATOM 680 C CA . ILE A 1 88 ? -7.832 8.707 10.559 1.00 93.75 88 ILE A CA 1
ATOM 681 C C . ILE A 1 88 ? -7.729 8.597 12.080 1.00 93.75 88 ILE A C 1
ATOM 683 O O . ILE A 1 88 ? -7.369 9.548 12.772 1.00 93.75 88 ILE A O 1
ATOM 687 N N . GLU A 1 89 ? -8.028 7.411 12.591 1.00 94.69 89 GLU A N 1
ATOM 688 C CA . GLU A 1 89 ? -7.877 7.042 13.998 1.00 94.69 89 GLU A CA 1
ATOM 689 C C . GLU A 1 89 ? -7.551 5.549 14.117 1.00 94.69 89 GLU A C 1
ATOM 691 O O . GLU A 1 89 ? -7.858 4.761 13.222 1.00 94.69 89 GLU A O 1
ATOM 696 N N . GLU A 1 90 ? -6.905 5.151 15.212 1.00 96.56 90 GLU A N 1
ATOM 697 C CA . GLU A 1 90 ? -6.633 3.734 15.472 1.00 96.56 90 GLU A CA 1
ATOM 698 C C . GLU A 1 90 ? -7.950 2.950 15.570 1.00 96.56 90 GLU A C 1
ATOM 700 O O . GLU A 1 90 ? -8.914 3.387 16.196 1.00 96.56 90 GLU A O 1
ATOM 705 N N . GLY A 1 91 ? -7.995 1.793 14.917 1.00 97.06 91 GLY A N 1
ATOM 706 C CA . GLY A 1 91 ? -9.183 0.964 14.751 1.00 97.06 91 GLY A CA 1
ATOM 707 C C . GLY A 1 91 ? -10.045 1.309 13.533 1.00 97.06 91 GLY A C 1
ATOM 708 O O . GLY A 1 91 ? -10.873 0.478 13.162 1.00 97.06 91 GLY A O 1
ATOM 709 N N . SER A 1 92 ? -9.857 2.465 12.883 1.00 96.06 92 SER A N 1
ATOM 710 C CA . SER A 1 92 ? -10.630 2.816 11.683 1.00 96.06 92 SER A CA 1
ATOM 711 C C . SER A 1 92 ? -10.235 1.994 10.465 1.00 96.06 92 SER A C 1
ATOM 713 O O . SER A 1 92 ? -9.057 1.706 10.243 1.00 96.06 92 SER A O 1
ATOM 715 N N . GLU A 1 93 ? -11.235 1.678 9.644 1.00 97.88 93 GLU A N 1
ATOM 716 C CA . GLU A 1 93 ? -11.062 1.091 8.319 1.00 97.88 93 GLU A CA 1
ATOM 717 C C . GLU A 1 93 ? -11.126 2.186 7.252 1.00 97.88 93 GLU A C 1
ATOM 719 O O . GLU A 1 93 ? -12.103 2.933 7.174 1.00 97.88 93 GLU A O 1
ATOM 724 N N . ILE A 1 94 ? -10.084 2.282 6.429 1.00 96.81 94 ILE A N 1
ATOM 725 C CA . ILE A 1 94 ? -9.971 3.282 5.365 1.00 96.81 94 ILE A CA 1
ATOM 726 C C . ILE A 1 94 ? -9.706 2.614 4.022 1.00 96.81 94 ILE A C 1
ATOM 728 O O . ILE A 1 94 ? -9.045 1.578 3.947 1.00 96.81 94 ILE A O 1
ATOM 732 N N . THR A 1 95 ? -10.222 3.223 2.956 1.00 97.50 95 THR A N 1
ATOM 733 C CA . THR A 1 95 ? -9.903 2.815 1.584 1.00 97.50 95 THR A CA 1
ATOM 734 C C . THR A 1 95 ? -8.626 3.512 1.139 1.00 97.50 95 THR A C 1
ATOM 736 O O . THR A 1 95 ? -8.469 4.711 1.365 1.00 97.50 95 THR A O 1
ATOM 739 N N . ILE A 1 96 ? -7.727 2.760 0.511 1.00 96.88 96 ILE A N 1
ATOM 740 C CA . ILE A 1 96 ? -6.459 3.258 -0.016 1.00 96.88 96 ILE A CA 1
ATOM 741 C C . ILE A 1 96 ? -6.244 2.802 -1.461 1.00 96.88 96 ILE A C 1
ATOM 743 O O . ILE A 1 96 ? -6.670 1.711 -1.851 1.00 96.88 96 ILE A O 1
ATOM 747 N N . GLU A 1 97 ? -5.553 3.631 -2.237 1.00 96.62 97 GLU A N 1
ATOM 748 C CA . GLU A 1 97 ? -4.936 3.264 -3.516 1.00 96.62 97 GLU A CA 1
ATOM 749 C C . GLU A 1 97 ? -3.474 2.850 -3.284 1.00 96.62 97 GLU A C 1
ATOM 751 O O . GLU A 1 97 ? -2.758 3.481 -2.506 1.00 96.62 97 GLU A O 1
ATOM 756 N N . PHE A 1 98 ? -3.018 1.790 -3.947 1.00 95.62 98 PHE A N 1
ATOM 757 C CA . PHE A 1 98 ? -1.611 1.393 -3.948 1.00 95.62 98 PHE A CA 1
ATOM 758 C C . PHE A 1 98 ? -0.908 2.028 -5.151 1.00 95.62 98 PHE A C 1
ATOM 760 O O . PHE A 1 98 ? -1.184 1.647 -6.288 1.00 95.62 98 PHE A O 1
ATOM 767 N N . ASP A 1 99 ? 0.026 2.953 -4.907 1.00 92.12 99 ASP A N 1
ATOM 768 C CA . ASP A 1 99 ? 0.808 3.593 -5.978 1.00 92.12 99 ASP A CA 1
ATOM 769 C C . ASP A 1 99 ? 1.679 2.547 -6.706 1.00 92.12 99 ASP A C 1
ATOM 771 O O . ASP A 1 99 ? 1.865 2.595 -7.924 1.00 92.12 99 ASP A O 1
ATOM 775 N N . TYR A 1 100 ? 2.185 1.572 -5.943 1.00 90.94 100 TYR A N 1
ATOM 776 C CA . TYR A 1 100 ? 2.876 0.381 -6.428 1.00 90.94 100 TYR A CA 1
ATOM 777 C C . TYR A 1 100 ? 2.087 -0.829 -5.935 1.00 90.94 100 TYR A C 1
ATOM 779 O O . TYR A 1 100 ? 2.029 -1.038 -4.728 1.00 90.94 100 TYR A O 1
ATOM 787 N N . SER A 1 101 ? 1.446 -1.546 -6.867 1.00 90.81 101 SER A N 1
ATOM 788 C CA . SER A 1 101 ? 0.519 -2.679 -6.689 1.00 90.81 101 SER A CA 1
ATOM 789 C C . SER A 1 101 ? 0.535 -3.360 -5.313 1.00 90.81 101 SER A C 1
ATOM 791 O O . SER A 1 101 ? 1.584 -3.695 -4.776 1.00 90.81 101 SER A O 1
ATOM 793 N N . SER A 1 102 ? -0.644 -3.732 -4.809 1.00 94.31 102 SER A N 1
ATOM 794 C CA . SER A 1 102 ? -0.772 -4.629 -3.645 1.00 94.31 102 SER A CA 1
ATOM 795 C C . SER A 1 102 ? -0.203 -6.040 -3.885 1.00 94.31 102 SER A C 1
ATOM 797 O O . SER A 1 102 ? -0.066 -6.830 -2.953 1.00 94.31 102 SER A O 1
ATOM 799 N N . ARG A 1 103 ? 0.111 -6.377 -5.141 1.00 94.69 103 ARG A N 1
ATOM 800 C CA . ARG A 1 103 ? 0.705 -7.643 -5.592 1.00 94.69 103 ARG A CA 1
ATOM 801 C C . ARG A 1 103 ? 2.237 -7.531 -5.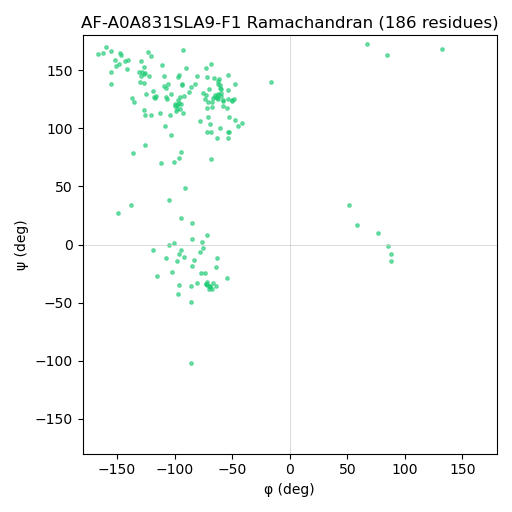640 1.00 94.69 103 ARG A C 1
ATOM 803 O O . ARG A 1 103 ? 2.761 -6.422 -5.581 1.00 94.69 103 ARG A O 1
ATOM 810 N N . PRO A 1 104 ? 2.974 -8.649 -5.785 1.00 95.69 104 PRO A N 1
ATOM 811 C CA . PRO A 1 104 ? 4.428 -8.606 -5.896 1.00 95.69 104 PRO A CA 1
ATOM 812 C C . PRO A 1 104 ? 4.904 -7.597 -6.953 1.00 95.69 104 PRO A C 1
ATOM 814 O O . PRO A 1 104 ? 4.503 -7.664 -8.119 1.00 95.69 104 PRO A O 1
ATOM 817 N N . ALA A 1 105 ? 5.757 -6.656 -6.547 1.00 94.94 105 ALA A N 1
ATOM 818 C CA . ALA A 1 105 ? 6.265 -5.592 -7.407 1.00 94.94 105 ALA A CA 1
ATOM 819 C C . ALA A 1 105 ? 7.745 -5.279 -7.141 1.00 94.94 105 ALA A C 1
ATOM 821 O O . ALA A 1 105 ? 8.251 -5.451 -6.033 1.00 94.94 105 ALA A O 1
ATOM 822 N N . LYS A 1 106 ? 8.445 -4.815 -8.176 1.00 95.44 106 LYS A N 1
ATOM 823 C CA . LYS A 1 106 ? 9.808 -4.289 -8.117 1.00 95.44 106 LYS A CA 1
ATOM 824 C C . LYS A 1 106 ? 9.781 -2.828 -8.532 1.00 95.44 106 LYS A C 1
ATOM 826 O O . LYS A 1 106 ? 9.297 -2.500 -9.614 1.00 95.44 106 LYS A O 1
ATOM 831 N N . ILE A 1 107 ? 10.319 -1.963 -7.685 1.00 93.69 107 ILE A N 1
ATOM 832 C CA . ILE A 1 107 ? 10.487 -0.541 -7.972 1.00 93.69 107 ILE A CA 1
ATOM 833 C C . ILE A 1 107 ? 11.959 -0.311 -8.288 1.00 93.69 107 ILE A C 1
ATOM 835 O O . ILE A 1 107 ? 12.798 -0.423 -7.396 1.00 93.69 107 ILE A O 1
ATOM 839 N N . ARG A 1 108 ? 12.259 0.008 -9.545 1.00 93.44 108 ARG A N 1
ATOM 840 C CA . ARG A 1 108 ? 13.595 0.356 -10.029 1.00 93.44 108 ARG A CA 1
ATOM 841 C C . ARG A 1 108 ? 13.724 1.864 -10.101 1.00 93.44 108 ARG A C 1
ATOM 843 O O . ARG A 1 108 ? 13.010 2.519 -10.856 1.00 93.44 108 ARG A O 1
ATOM 850 N N . MET A 1 109 ? 14.611 2.412 -9.287 1.00 91.06 109 MET A N 1
ATOM 851 C CA . MET A 1 109 ? 14.953 3.828 -9.310 1.00 91.06 109 MET A CA 1
ATOM 852 C C . MET A 1 109 ? 16.197 3.999 -10.164 1.00 91.06 109 MET A C 1
ATOM 854 O O . MET A 1 109 ? 17.246 3.462 -9.818 1.00 91.06 109 MET A O 1
ATOM 858 N N . ILE A 1 110 ? 16.063 4.731 -11.264 1.00 92.00 110 ILE A N 1
ATOM 859 C CA . ILE A 1 110 ? 17.115 4.955 -12.254 1.00 92.00 110 ILE A CA 1
ATOM 860 C C . ILE A 1 110 ? 17.582 6.409 -12.098 1.00 92.00 110 ILE A C 1
ATOM 862 O O . ILE A 1 110 ? 16.733 7.306 -12.104 1.00 92.00 110 ILE A O 1
ATOM 866 N N . PRO A 1 111 ? 18.886 6.680 -11.923 1.00 90.62 111 PRO A N 1
ATOM 867 C CA . PRO A 1 111 ? 19.386 8.050 -11.870 1.00 90.62 111 PRO A CA 1
ATOM 868 C C . PRO A 1 111 ? 19.061 8.774 -13.180 1.00 90.62 111 PRO A C 1
ATOM 870 O O . PRO A 1 111 ? 19.285 8.228 -14.262 1.00 90.62 111 PRO A O 1
ATOM 873 N N . VAL A 1 112 ? 18.548 10.004 -13.098 1.00 88.75 112 VAL A N 1
ATOM 874 C CA . VAL A 1 112 ? 18.374 10.835 -14.300 1.00 88.75 112 VAL A CA 1
ATOM 875 C C . VAL A 1 112 ? 19.755 11.106 -14.890 1.00 88.75 112 VAL A C 1
ATOM 877 O O . VAL A 1 112 ? 20.658 11.565 -14.191 1.00 88.75 112 VAL A O 1
ATOM 880 N N . SER A 1 113 ? 19.928 10.818 -16.179 1.00 78.25 113 SER A N 1
ATOM 881 C CA . SER A 1 113 ? 21.164 11.152 -16.883 1.00 78.25 113 SER A CA 1
ATOM 882 C C . SER A 1 113 ? 21.312 12.674 -16.977 1.00 78.25 113 SER A C 1
ATOM 884 O O . SER A 1 113 ? 20.418 13.354 -17.477 1.00 78.25 113 SER A O 1
ATOM 886 N N . GLU A 1 114 ? 22.444 13.215 -16.520 1.00 64.44 114 GLU A N 1
ATOM 887 C CA . GLU A 1 114 ? 22.788 14.636 -16.692 1.00 64.44 114 GLU A CA 1
ATOM 888 C C . GLU A 1 114 ? 23.260 14.968 -18.120 1.00 64.44 114 GLU A C 1
ATOM 890 O O . GLU A 1 114 ? 23.629 16.113 -18.394 1.00 64.44 114 GLU A O 1
ATOM 895 N N . GLU A 1 115 ? 23.280 14.000 -19.046 1.00 58.75 115 GLU A N 1
ATOM 896 C CA . GLU A 1 115 ? 23.674 14.302 -20.417 1.00 58.75 115 GLU A CA 1
ATOM 897 C C . GLU A 1 115 ? 22.686 15.296 -21.047 1.00 58.75 115 GLU A C 1
ATOM 899 O O . GLU A 1 115 ? 21.474 15.052 -21.052 1.00 58.75 115 GLU A O 1
ATOM 904 N N . PRO A 1 116 ? 23.167 16.429 -21.599 1.00 44.91 116 PRO A N 1
ATOM 905 C CA . PRO A 1 116 ? 22.301 17.331 -22.331 1.00 44.91 116 PRO A CA 1
ATOM 906 C C . PRO A 1 116 ? 21.676 16.538 -23.473 1.00 44.91 116 PRO A C 1
ATOM 908 O O . PRO A 1 116 ? 22.393 15.961 -24.291 1.00 44.91 116 PRO A O 1
ATOM 911 N N . SER A 1 117 ? 20.343 16.511 -23.517 1.00 45.56 117 SER A N 1
ATOM 912 C CA . SER A 1 117 ? 19.573 15.972 -24.633 1.00 45.56 117 SER A CA 1
ATOM 913 C C . SER A 1 117 ? 20.027 16.646 -25.931 1.00 45.56 117 SER A C 1
ATOM 915 O O . SER A 1 117 ? 19.501 17.681 -26.329 1.00 45.56 117 SER A O 1
ATOM 917 N N . ASN A 1 118 ? 21.005 16.044 -26.604 1.00 39.16 118 ASN A N 1
ATOM 918 C CA . ASN A 1 118 ? 21.381 16.341 -27.982 1.00 39.16 118 ASN A CA 1
ATOM 919 C C . ASN A 1 118 ? 20.502 15.550 -28.965 1.00 39.16 118 ASN A C 1
ATOM 921 O O . ASN A 1 118 ? 20.878 15.385 -30.126 1.00 39.16 118 ASN A O 1
ATOM 925 N N . SER A 1 119 ? 19.341 15.051 -28.523 1.00 44.72 119 SER A N 1
ATOM 926 C CA . SER A 1 119 ? 18.332 14.579 -29.462 1.00 44.72 119 SER A CA 1
ATOM 927 C C . SER A 1 119 ? 17.792 15.792 -30.218 1.00 44.72 119 SER A C 1
ATOM 929 O O . SER A 1 119 ? 17.311 16.730 -29.573 1.00 44.72 119 SER A O 1
ATOM 931 N N . PRO A 1 120 ? 17.871 15.819 -31.563 1.00 46.56 120 PRO A N 1
ATOM 932 C CA . PRO A 1 120 ? 17.086 16.778 -32.326 1.00 46.56 120 PRO A CA 1
ATOM 933 C C . PRO A 1 120 ? 15.634 16.611 -31.886 1.00 46.56 120 PRO A C 1
ATOM 935 O O . PRO A 1 120 ? 15.192 15.472 -31.754 1.00 46.56 120 PRO A O 1
ATOM 938 N N . GLU A 1 121 ? 14.942 17.722 -31.607 1.00 42.94 121 GLU A N 1
ATOM 939 C CA . GLU A 1 121 ? 13.513 17.731 -31.283 1.00 42.94 121 GLU A CA 1
ATOM 940 C C . GLU A 1 121 ? 12.800 16.758 -32.226 1.00 42.94 121 GLU A C 1
ATOM 942 O O . GLU A 1 121 ? 12.676 17.023 -33.427 1.00 42.94 121 GLU A O 1
ATOM 947 N N . GLU A 1 122 ? 12.424 15.581 -31.711 1.00 42.34 122 GLU A N 1
ATOM 948 C CA . GLU A 1 122 ? 11.688 14.623 -32.515 1.00 42.34 122 GLU A CA 1
ATOM 949 C C . GLU A 1 122 ? 10.399 15.331 -32.936 1.00 42.34 122 GLU A C 1
ATOM 951 O O . GLU A 1 122 ? 9.742 15.956 -32.093 1.00 42.34 122 GLU A O 1
ATOM 956 N N . PRO A 1 123 ? 10.041 15.311 -34.232 1.00 44.59 123 PRO A N 1
ATOM 957 C CA . PRO A 1 123 ? 8.807 15.935 -34.672 1.00 44.59 123 PRO A CA 1
ATOM 958 C C . PRO A 1 123 ? 7.676 15.354 -33.830 1.00 44.59 123 PRO A C 1
ATOM 960 O O . PRO A 1 123 ? 7.539 14.134 -33.763 1.00 44.59 123 PRO A O 1
ATOM 963 N N . VAL A 1 124 ? 6.903 16.227 -33.173 1.00 42.53 124 VAL A N 1
ATOM 964 C CA . VAL A 1 124 ? 5.765 15.853 -32.327 1.00 42.53 124 VAL A CA 1
ATOM 965 C C . VAL A 1 124 ? 4.846 14.956 -33.150 1.00 42.53 124 VAL A C 1
ATOM 967 O O . VAL A 1 124 ? 4.064 15.421 -33.980 1.00 42.53 124 VAL A O 1
ATOM 970 N N . SER A 1 125 ? 4.999 13.646 -32.980 1.00 43.91 125 SER A N 1
ATOM 971 C CA . SER A 1 125 ? 4.227 12.664 -33.714 1.00 43.91 125 SER A CA 1
ATOM 972 C C . SER A 1 125 ? 2.809 12.717 -33.166 1.00 43.91 125 SER A C 1
ATOM 974 O O . SER A 1 125 ? 2.574 12.444 -31.994 1.00 43.91 125 SER A O 1
ATOM 976 N N . HIS A 1 126 ? 1.841 13.076 -34.009 1.00 49.91 126 HIS A N 1
ATOM 977 C CA . HIS A 1 126 ? 0.416 13.011 -33.667 1.00 49.91 126 HIS A CA 1
ATOM 978 C C . HIS A 1 126 ? -0.116 11.566 -33.594 1.00 49.91 126 HIS A C 1
ATOM 980 O O . HIS A 1 126 ? -1.326 11.357 -33.496 1.00 49.91 126 HIS A O 1
ATOM 986 N N . VAL A 1 127 ? 0.763 10.562 -33.678 1.00 51.09 127 VAL A N 1
ATOM 987 C CA . VAL A 1 127 ? 0.400 9.161 -33.478 1.00 51.09 127 VAL A CA 1
ATOM 988 C C . VAL A 1 127 ? 0.176 8.945 -31.978 1.00 51.09 127 VAL A C 1
ATOM 990 O O . VAL A 1 127 ? 1.069 9.261 -31.194 1.00 51.09 127 VAL A O 1
ATOM 993 N N . PRO A 1 128 ? -0.986 8.421 -31.551 1.00 53.50 128 PRO A N 1
ATOM 994 C CA . PRO A 1 128 ? -1.200 8.079 -30.154 1.00 53.50 128 PRO A CA 1
ATOM 995 C C . PRO A 1 128 ? -0.128 7.081 -29.713 1.00 53.50 128 PRO A C 1
ATOM 997 O O . PRO A 1 128 ? -0.041 5.986 -30.270 1.00 53.50 128 PRO A O 1
ATOM 1000 N N . THR A 1 129 ? 0.689 7.445 -28.727 1.00 61.03 129 THR A N 1
ATOM 1001 C CA . THR A 1 129 ? 1.580 6.488 -28.070 1.00 61.03 129 THR A CA 1
ATOM 1002 C C . THR A 1 129 ? 0.702 5.592 -27.213 1.00 61.03 129 THR A C 1
ATOM 1004 O O . THR A 1 129 ? 0.252 5.978 -26.130 1.00 61.03 129 THR A O 1
ATOM 1007 N N . PHE A 1 130 ? 0.355 4.429 -27.750 1.00 65.00 130 PHE A N 1
ATOM 1008 C CA . PHE A 1 130 ? -0.407 3.445 -27.006 1.00 65.00 130 PHE A CA 1
ATOM 1009 C C . PHE A 1 130 ? 0.437 2.861 -25.866 1.00 65.00 130 PHE A C 1
ATOM 1011 O O . PHE A 1 130 ? 1.664 2.874 -25.897 1.00 65.00 130 PHE A O 1
ATOM 1018 N N . ALA A 1 131 ? -0.258 2.375 -24.849 1.00 66.38 131 ALA A N 1
ATOM 1019 C CA . ALA A 1 131 ? 0.265 1.683 -23.700 1.00 66.38 131 ALA A CA 1
ATOM 1020 C C . ALA A 1 131 ? 0.941 0.397 -24.135 1.00 66.38 131 ALA A C 1
ATOM 1022 O O . ALA A 1 131 ? 0.314 -0.469 -24.759 1.00 66.38 131 ALA A O 1
ATOM 1023 N N . GLU A 1 132 ? 2.195 0.251 -23.742 1.00 67.56 132 GLU A N 1
ATOM 1024 C CA . GLU A 1 132 ? 2.803 -1.063 -23.684 1.00 67.56 132 GLU A CA 1
ATOM 1025 C C . GLU A 1 132 ? 2.217 -1.840 -22.492 1.00 67.56 132 GLU A C 1
ATOM 1027 O O . GLU A 1 132 ? 1.791 -1.235 -21.498 1.00 67.56 132 GLU A O 1
ATOM 1032 N N . PRO A 1 133 ? 2.165 -3.181 -22.564 1.00 70.56 133 PRO A N 1
ATOM 1033 C CA . PRO A 1 133 ? 1.820 -4.005 -21.414 1.00 70.56 133 PRO A CA 1
ATOM 1034 C C . PRO A 1 133 ? 2.717 -3.687 -20.214 1.00 70.56 133 PRO A C 1
ATOM 1036 O O . PRO A 1 133 ? 3.909 -3.426 -20.377 1.00 70.56 133 PRO A O 1
ATOM 1039 N N . ILE A 1 134 ? 2.168 -3.776 -18.997 1.00 76.88 134 ILE A N 1
ATOM 1040 C CA . ILE A 1 134 ? 2.966 -3.582 -17.780 1.00 76.88 134 ILE A CA 1
ATOM 1041 C C . ILE A 1 134 ? 4.108 -4.603 -17.766 1.00 76.88 134 ILE A C 1
ATOM 1043 O O . ILE A 1 134 ? 3.827 -5.810 -17.798 1.00 76.88 134 ILE A O 1
ATOM 1047 N N . PRO A 1 135 ? 5.376 -4.169 -17.662 1.00 84.31 135 PRO A N 1
ATOM 1048 C CA . PRO A 1 135 ? 6.488 -5.101 -17.633 1.00 84.31 135 PRO A CA 1
ATOM 1049 C C . PRO A 1 135 ? 6.397 -6.016 -16.407 1.00 84.31 135 PRO A C 1
ATOM 1051 O O . PRO A 1 135 ? 6.079 -5.580 -15.295 1.00 84.31 135 PRO A O 1
ATOM 1054 N N . ARG A 1 136 ? 6.683 -7.306 -16.612 1.00 86.31 136 ARG A N 1
ATOM 1055 C CA . ARG A 1 136 ? 6.719 -8.313 -15.547 1.00 86.31 136 ARG A CA 1
ATOM 1056 C C . ARG A 1 136 ? 7.999 -9.131 -15.602 1.00 86.31 136 ARG A C 1
ATOM 1058 O O . ARG A 1 136 ? 8.416 -9.561 -16.673 1.00 86.31 136 ARG A O 1
ATOM 1065 N N . GLU A 1 137 ? 8.567 -9.423 -14.439 1.00 90.00 137 GLU A N 1
ATOM 1066 C CA . GLU A 1 137 ? 9.735 -10.296 -14.295 1.00 90.00 137 GLU A CA 1
ATOM 1067 C C . GLU A 1 137 ? 9.502 -11.265 -13.137 1.00 90.00 137 GLU A C 1
ATOM 1069 O O . GLU A 1 137 ? 9.248 -10.841 -12.012 1.00 90.00 137 GLU A O 1
ATOM 1074 N N . ASN A 1 138 ? 9.567 -12.575 -13.394 1.00 89.12 138 ASN A N 1
ATOM 1075 C CA . ASN A 1 138 ? 9.402 -13.613 -12.365 1.00 89.12 138 ASN A CA 1
ATOM 1076 C C . ASN A 1 138 ? 8.127 -13.455 -11.504 1.00 89.12 138 ASN A C 1
ATOM 1078 O O . ASN A 1 138 ? 8.135 -13.750 -10.312 1.00 89.12 138 ASN A O 1
ATOM 1082 N N . GLY A 1 139 ? 7.035 -12.968 -12.103 1.00 88.69 139 GLY A N 1
ATOM 1083 C CA . GLY A 1 139 ? 5.759 -12.731 -11.417 1.00 88.69 139 GLY A CA 1
ATOM 1084 C C . GLY A 1 139 ? 5.632 -11.375 -10.713 1.00 88.69 139 GLY A C 1
ATOM 1085 O O . GLY A 1 139 ? 4.565 -11.093 -10.178 1.00 88.69 139 GLY A O 1
ATOM 1086 N N . TYR A 1 140 ? 6.664 -10.528 -10.750 1.00 92.81 140 TYR A N 1
ATOM 1087 C CA . TYR A 1 140 ? 6.636 -9.175 -10.195 1.00 92.81 140 TYR A CA 1
ATOM 1088 C C . TYR A 1 140 ? 6.257 -8.153 -11.261 1.00 92.81 140 TYR A C 1
ATOM 1090 O O . TYR A 1 140 ? 6.793 -8.199 -12.368 1.00 92.81 140 TYR A O 1
ATOM 1098 N N . PHE A 1 141 ? 5.391 -7.202 -10.917 1.00 91.25 141 PHE A N 1
ATOM 1099 C CA . PHE A 1 141 ? 5.204 -5.980 -11.703 1.00 91.25 141 PHE A CA 1
ATOM 1100 C C . PHE A 1 141 ? 6.436 -5.085 -11.588 1.00 91.25 141 PHE A C 1
ATOM 1102 O O . PHE A 1 141 ? 6.929 -4.877 -10.483 1.00 91.25 141 PHE A O 1
ATOM 1109 N N . ILE A 1 142 ? 6.934 -4.544 -12.698 1.00 91.38 142 ILE A N 1
ATOM 1110 C CA . ILE A 1 142 ? 8.138 -3.704 -12.697 1.00 91.38 142 ILE A CA 1
ATOM 1111 C C . ILE A 1 142 ? 7.749 -2.246 -12.898 1.00 91.38 142 ILE A C 1
ATOM 1113 O O . ILE A 1 142 ? 7.101 -1.911 -13.884 1.00 91.38 142 ILE A O 1
ATOM 1117 N N . TYR A 1 143 ? 8.184 -1.392 -11.978 1.00 89.50 143 TYR A N 1
ATOM 1118 C CA . TYR A 1 143 ? 8.007 0.054 -12.021 1.00 89.50 143 TYR A CA 1
ATOM 1119 C C . TYR A 1 143 ? 9.369 0.711 -12.204 1.00 89.50 143 TYR A C 1
ATOM 1121 O O . TYR A 1 143 ? 10.197 0.657 -11.297 1.00 89.50 143 TYR A O 1
ATOM 1129 N N . ASN A 1 144 ? 9.591 1.341 -13.356 1.00 88.44 144 ASN A N 1
ATOM 1130 C CA . ASN A 1 144 ? 10.814 2.094 -13.624 1.00 88.44 144 ASN A CA 1
ATOM 1131 C C . ASN A 1 144 ? 10.560 3.576 -13.337 1.00 88.44 144 ASN A C 1
ATOM 1133 O O . ASN A 1 144 ? 9.652 4.172 -13.916 1.00 88.44 144 ASN A O 1
ATOM 1137 N N . ILE A 1 145 ? 11.342 4.158 -12.429 1.00 87.56 145 ILE A N 1
ATOM 1138 C CA . ILE A 1 145 ? 11.207 5.546 -11.986 1.00 87.56 145 ILE A CA 1
ATOM 1139 C C . ILE A 1 145 ? 12.544 6.248 -12.174 1.00 87.56 145 ILE A C 1
ATOM 1141 O O . ILE A 1 145 ? 13.498 5.983 -11.444 1.00 87.56 145 ILE A O 1
ATOM 1145 N N . GLU A 1 146 ? 12.596 7.183 -13.115 1.00 87.75 146 GLU A N 1
ATOM 1146 C CA . GLU A 1 146 ? 13.731 8.092 -13.243 1.00 87.75 146 GLU A CA 1
ATOM 1147 C C . GLU A 1 146 ? 13.702 9.124 -12.110 1.00 87.75 146 GLU A C 1
ATOM 1149 O O . GLU A 1 146 ? 12.670 9.743 -11.833 1.00 87.75 146 GLU A O 1
ATOM 1154 N N . THR A 1 147 ? 14.814 9.287 -11.393 1.00 84.00 147 THR A N 1
ATOM 1155 C CA . THR A 1 147 ? 14.860 10.145 -10.209 1.00 84.00 147 THR A CA 1
ATOM 1156 C C . THR A 1 147 ? 16.257 10.674 -9.904 1.00 84.00 147 THR A C 1
ATOM 1158 O O . THR A 1 147 ? 17.256 9.995 -10.102 1.00 84.00 147 THR A O 1
ATOM 1161 N N . ASN A 1 148 ? 16.321 11.880 -9.339 1.00 88.06 148 ASN A N 1
ATOM 1162 C CA . ASN A 1 148 ? 17.562 12.482 -8.834 1.00 88.06 148 ASN A CA 1
ATOM 1163 C C . ASN A 1 148 ? 17.889 12.035 -7.397 1.00 88.06 148 ASN A C 1
ATOM 1165 O O . ASN A 1 148 ? 18.793 12.575 -6.766 1.00 88.06 148 ASN A O 1
ATOM 1169 N N . LEU A 1 149 ? 17.099 11.114 -6.832 1.00 86.25 149 LEU A N 1
ATOM 1170 C CA . LEU A 1 149 ? 17.231 10.665 -5.442 1.00 86.25 149 LEU A CA 1
ATOM 1171 C C . LEU A 1 149 ? 18.299 9.581 -5.245 1.00 86.25 149 LEU A C 1
ATOM 1173 O O . LEU A 1 149 ? 18.655 9.291 -4.104 1.00 86.25 149 LEU A O 1
ATOM 1177 N N . VAL A 1 150 ? 18.788 8.973 -6.327 1.00 84.69 150 VAL A N 1
ATOM 1178 C CA . VAL A 1 150 ? 19.789 7.899 -6.299 1.00 84.69 150 VAL A CA 1
ATOM 1179 C C . VAL A 1 150 ? 20.936 8.240 -7.248 1.00 84.69 150 VAL A C 1
ATOM 1181 O O . VAL A 1 150 ? 20.710 8.868 -8.276 1.00 84.69 150 VAL A O 1
ATOM 1184 N N . GLY A 1 151 ? 22.166 7.862 -6.887 1.00 86.25 151 GLY A N 1
ATOM 1185 C CA . GLY A 1 151 ? 23.356 8.050 -7.735 1.00 86.25 151 GLY A CA 1
ATOM 1186 C C . GLY A 1 151 ? 23.670 6.852 -8.638 1.00 86.25 151 GLY A C 1
ATOM 1187 O O . GLY A 1 151 ? 24.506 6.951 -9.528 1.00 86.25 151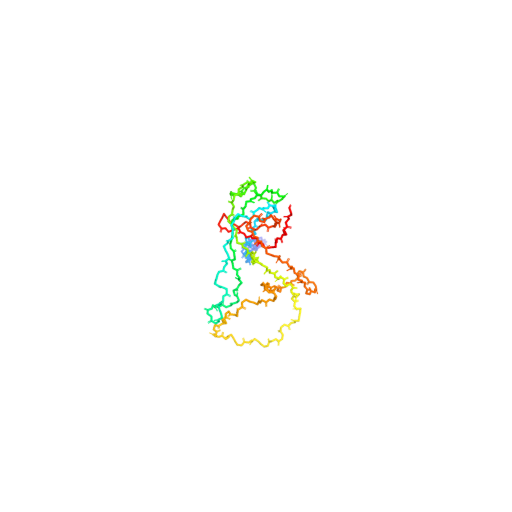 GLY A O 1
ATOM 1188 N N . GLU A 1 152 ? 23.001 5.727 -8.404 1.00 89.50 152 GLU A N 1
ATOM 1189 C CA . GLU A 1 152 ? 23.092 4.484 -9.168 1.00 89.50 152 GLU A CA 1
ATOM 1190 C C . GLU A 1 152 ? 21.720 3.801 -9.177 1.00 89.50 152 GLU A C 1
ATOM 1192 O O . GLU A 1 152 ? 20.849 4.149 -8.373 1.00 89.50 152 GLU A O 1
ATOM 1197 N N . GLU A 1 153 ? 21.505 2.858 -10.096 1.00 92.19 153 GLU A N 1
ATOM 1198 C CA . GLU A 1 153 ? 20.242 2.122 -10.162 1.00 92.19 153 GLU A CA 1
ATOM 1199 C C . GLU A 1 153 ? 20.021 1.318 -8.872 1.00 92.19 153 GLU A C 1
ATOM 1201 O O . GLU A 1 153 ? 20.892 0.565 -8.435 1.00 92.19 153 GLU A O 1
ATOM 1206 N N . THR A 1 154 ? 18.843 1.464 -8.263 1.00 94.06 154 THR A N 1
ATOM 1207 C CA . THR A 1 154 ? 18.463 0.705 -7.061 1.00 94.06 154 THR A CA 1
ATOM 1208 C C . THR A 1 154 ? 17.125 0.003 -7.256 1.00 94.06 154 THR A C 1
ATOM 1210 O O . THR A 1 154 ? 16.234 0.523 -7.926 1.00 94.06 154 THR A O 1
ATOM 1213 N N . GLU A 1 155 ? 16.967 -1.177 -6.652 1.00 95.44 155 GLU A N 1
ATOM 1214 C CA . GLU A 1 155 ? 15.738 -1.977 -6.719 1.00 95.44 155 GLU A CA 1
ATOM 1215 C C . GLU A 1 155 ? 15.144 -2.163 -5.314 1.00 95.44 155 GLU A C 1
ATOM 1217 O O . GLU A 1 155 ? 15.841 -2.525 -4.366 1.00 95.44 155 GLU A O 1
ATOM 1222 N N . ILE A 1 156 ? 13.838 -1.924 -5.182 1.00 94.88 156 ILE A N 1
ATOM 1223 C CA . ILE A 1 156 ? 13.058 -2.197 -3.969 1.00 94.88 156 ILE A CA 1
ATOM 1224 C C . ILE A 1 156 ? 12.021 -3.260 -4.299 1.00 94.88 156 ILE A C 1
ATOM 1226 O O . ILE A 1 156 ? 11.249 -3.108 -5.246 1.00 94.88 156 ILE A O 1
ATOM 1230 N N . ILE A 1 157 ? 11.984 -4.318 -3.492 1.00 95.94 157 ILE A N 1
ATOM 1231 C CA . ILE A 1 157 ? 11.061 -5.437 -3.669 1.00 95.94 157 ILE A CA 1
ATOM 1232 C C . ILE A 1 157 ? 9.884 -5.269 -2.711 1.00 95.94 157 ILE A C 1
ATOM 1234 O O . ILE A 1 157 ? 10.063 -5.248 -1.494 1.00 95.94 157 ILE A O 1
ATOM 1238 N N . LEU A 1 158 ? 8.680 -5.193 -3.269 1.00 96.12 158 LEU A N 1
ATOM 1239 C CA . LEU A 1 158 ? 7.425 -5.314 -2.541 1.00 96.12 158 LEU A CA 1
ATOM 1240 C C . LEU A 1 158 ? 6.931 -6.760 -2.689 1.00 96.12 158 LEU A C 1
ATOM 1242 O O . LEU A 1 158 ? 6.649 -7.192 -3.808 1.00 96.12 158 LEU A O 1
ATOM 1246 N N . PRO A 1 159 ? 6.825 -7.536 -1.597 1.00 95.31 159 PRO A N 1
ATOM 1247 C CA . PRO A 1 159 ? 6.500 -8.963 -1.674 1.00 95.31 159 PRO A CA 1
ATOM 1248 C C . PRO A 1 159 ? 5.020 -9.249 -1.977 1.00 95.31 159 PRO A C 1
ATOM 1250 O O . PRO A 1 159 ? 4.647 -10.409 -2.121 1.00 95.31 159 PRO A O 1
ATOM 1253 N N . GLY A 1 160 ? 4.180 -8.216 -2.083 1.00 95.50 160 GLY A N 1
ATOM 1254 C CA . GLY A 1 160 ? 2.726 -8.354 -2.117 1.00 95.50 160 GLY A CA 1
ATOM 1255 C C . GLY A 1 160 ? 2.108 -8.429 -0.717 1.00 95.50 160 GLY A C 1
ATOM 1256 O O . GLY A 1 160 ? 2.802 -8.626 0.281 1.00 95.50 160 GLY A O 1
ATOM 1257 N N . LEU A 1 161 ? 0.800 -8.212 -0.649 1.00 96.94 161 LEU A N 1
ATOM 1258 C CA . LEU A 1 161 ? -0.014 -8.327 0.556 1.00 96.94 161 LEU A CA 1
ATOM 1259 C C . LEU A 1 161 ? -1.191 -9.266 0.300 1.00 96.94 161 LEU A C 1
ATOM 1261 O O . LEU A 1 161 ? -1.690 -9.380 -0.819 1.00 96.94 161 LEU A O 1
ATOM 1265 N N . GLU A 1 162 ? -1.667 -9.892 1.367 1.00 97.38 162 GLU A N 1
ATOM 1266 C CA . GLU A 1 162 ? -2.867 -10.719 1.376 1.00 97.38 162 GLU A CA 1
ATOM 1267 C C . GLU A 1 162 ? -3.861 -10.185 2.412 1.00 97.38 162 GLU A C 1
ATOM 1269 O O . GLU A 1 162 ? -3.524 -9.381 3.286 1.00 97.38 162 GLU A O 1
ATOM 1274 N N . VAL A 1 163 ? -5.115 -10.634 2.338 1.00 98.12 163 VAL A N 1
ATOM 1275 C CA . VAL A 1 163 ? -6.106 -10.314 3.373 1.00 98.12 163 VAL A CA 1
ATOM 1276 C C . VAL A 1 163 ? -5.620 -10.844 4.723 1.00 98.12 163 VAL A C 1
ATOM 1278 O O . VAL A 1 163 ? -5.266 -12.012 4.856 1.00 98.12 163 VAL A O 1
ATOM 1281 N N . GLY A 1 164 ? -5.608 -9.975 5.731 1.00 98.06 164 GLY A N 1
ATOM 1282 C CA . GLY A 1 164 ? -5.077 -10.259 7.061 1.00 98.06 164 GLY A CA 1
ATOM 1283 C C . GLY A 1 164 ? -3.582 -9.976 7.229 1.00 98.06 164 GLY A C 1
ATOM 1284 O O . GLY A 1 164 ? -3.106 -10.011 8.364 1.00 98.06 164 GLY A O 1
ATOM 1285 N N . SER A 1 165 ? -2.840 -9.654 6.161 1.00 98.00 165 SER A N 1
ATOM 1286 C CA . SER A 1 165 ? -1.449 -9.207 6.288 1.00 98.00 165 SER A CA 1
ATOM 1287 C C . SER A 1 165 ? -1.368 -7.933 7.121 1.00 98.00 165 SER A C 1
ATOM 1289 O O . SER A 1 165 ? -2.149 -7.001 6.923 1.00 98.00 165 SER A O 1
ATOM 1291 N N . LYS A 1 166 ? -0.382 -7.876 8.016 1.00 98.31 166 LYS A N 1
ATOM 1292 C CA . LYS A 1 166 ? 0.001 -6.645 8.702 1.00 98.31 166 LYS A CA 1
ATOM 1293 C C . LYS A 1 166 ? 1.178 -6.009 7.991 1.00 98.31 166 LYS A C 1
ATOM 1295 O O . LYS A 1 166 ? 2.060 -6.708 7.494 1.00 98.31 166 LYS A O 1
ATOM 1300 N N . PHE A 1 167 ? 1.210 -4.688 7.957 1.00 98.31 167 PHE A N 1
ATOM 1301 C CA . PHE A 1 167 ? 2.302 -3.956 7.337 1.00 98.31 167 PHE A CA 1
ATOM 1302 C C . PHE A 1 167 ? 2.495 -2.584 7.978 1.00 98.31 167 PHE A C 1
ATOM 1304 O O . PHE A 1 167 ? 1.588 -2.026 8.596 1.00 98.31 167 PHE A O 1
ATOM 1311 N N . ARG A 1 168 ? 3.693 -2.035 7.804 1.00 98.25 168 ARG A N 1
ATOM 1312 C CA . ARG A 1 168 ? 4.045 -0.654 8.112 1.00 98.25 168 ARG A CA 1
ATOM 1313 C C . ARG A 1 168 ? 4.173 0.132 6.816 1.00 98.25 168 ARG A C 1
ATOM 1315 O O . ARG A 1 168 ? 4.763 -0.356 5.853 1.00 98.25 168 ARG A O 1
ATOM 1322 N N . ALA A 1 169 ? 3.654 1.354 6.791 1.00 97.19 169 ALA A N 1
ATOM 1323 C CA . ALA A 1 169 ? 3.788 2.227 5.631 1.00 97.19 169 ALA A CA 1
ATOM 1324 C C . ALA A 1 169 ? 3.675 3.712 5.983 1.00 97.19 169 ALA A C 1
ATOM 1326 O O . ALA A 1 169 ? 3.205 4.088 7.061 1.00 97.19 169 ALA A O 1
ATOM 1327 N N . THR A 1 170 ? 4.070 4.544 5.021 1.00 96.31 170 THR A N 1
ATOM 1328 C CA . THR A 1 170 ? 3.704 5.959 4.960 1.00 96.31 170 THR A CA 1
ATOM 1329 C C . THR A 1 170 ? 2.558 6.112 3.967 1.00 96.31 170 THR A C 1
ATOM 1331 O O . THR A 1 170 ? 2.727 5.796 2.789 1.00 96.31 170 THR A O 1
ATOM 1334 N N . ILE A 1 171 ? 1.410 6.606 4.426 1.00 95.44 171 ILE A N 1
ATOM 1335 C CA . ILE A 1 171 ? 0.289 6.953 3.549 1.00 95.44 171 ILE A CA 1
ATOM 1336 C C . ILE A 1 171 ? 0.312 8.443 3.207 1.00 95.44 171 ILE A C 1
ATOM 1338 O O . ILE A 1 171 ? 0.675 9.273 4.045 1.00 95.44 171 ILE A O 1
ATOM 1342 N N . ASN A 1 172 ? -0.108 8.772 1.990 1.00 94.69 172 ASN A N 1
ATOM 1343 C CA . ASN A 1 172 ? -0.411 10.125 1.544 1.00 94.69 172 ASN A CA 1
ATOM 1344 C C . ASN A 1 172 ? -1.911 10.358 1.722 1.00 94.69 172 ASN A C 1
ATOM 1346 O O . ASN A 1 172 ? -2.716 9.640 1.139 1.00 94.69 172 ASN A O 1
ATOM 1350 N N . TYR A 1 173 ? -2.299 11.359 2.504 1.00 93.62 173 TYR A N 1
ATOM 1351 C CA . TYR A 1 173 ? -3.690 11.760 2.680 1.00 93.62 173 TYR A CA 1
ATOM 1352 C C . TYR A 1 173 ? -3.901 13.095 1.979 1.00 93.62 173 TYR A C 1
ATOM 1354 O O . TYR A 1 173 ? -3.512 14.139 2.493 1.00 93.62 173 TYR A O 1
ATOM 1362 N N . CYS A 1 174 ? -4.507 13.088 0.801 1.00 90.62 174 CYS A N 1
ATOM 1363 C CA . CYS A 1 174 ? -4.816 14.318 0.078 1.00 90.62 174 CYS A CA 1
ATOM 1364 C C . CYS A 1 174 ? -6.257 14.780 0.336 1.00 90.62 174 CYS A C 1
ATOM 1366 O O . CYS A 1 174 ? -6.534 15.976 0.413 1.00 90.62 174 CYS A O 1
ATOM 1368 N N . SER A 1 175 ? -7.179 13.829 0.487 1.00 90.00 175 SER A N 1
ATOM 1369 C CA . SER A 1 175 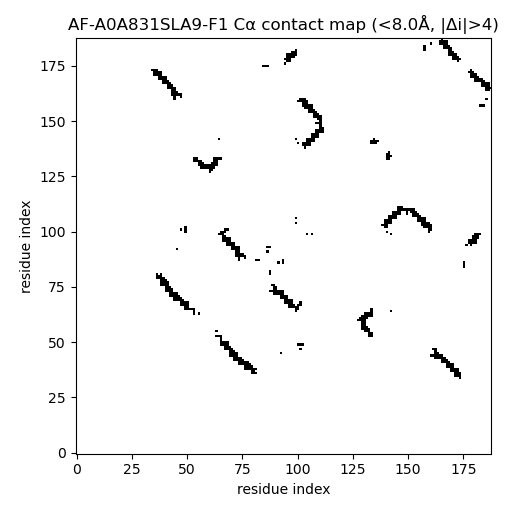? -8.571 14.045 0.889 1.00 90.00 175 SER A CA 1
ATOM 1370 C C . SER A 1 175 ? -9.154 12.728 1.432 1.00 90.00 175 SER A C 1
ATOM 1372 O O . SER A 1 175 ? -8.512 11.692 1.256 1.00 90.00 175 SER A O 1
ATOM 1374 N N . PRO A 1 176 ? -10.352 12.718 2.053 1.00 87.50 176 PRO A N 1
ATOM 1375 C CA . PRO A 1 176 ? -10.988 11.474 2.504 1.00 87.50 176 PRO A CA 1
ATOM 1376 C C . PRO A 1 176 ? -11.148 10.415 1.402 1.00 87.50 176 PRO A C 1
ATOM 1378 O O . PRO A 1 176 ? -11.120 9.228 1.701 1.00 87.50 176 PRO A O 1
ATOM 1381 N N . ASP A 1 177 ? -11.283 10.852 0.148 1.00 88.81 177 ASP A N 1
ATOM 1382 C CA . ASP A 1 177 ? -11.462 9.984 -1.021 1.00 88.81 177 ASP A CA 1
ATOM 1383 C C . ASP A 1 177 ? -10.153 9.789 -1.812 1.00 88.81 177 ASP A C 1
ATOM 1385 O O . ASP A 1 177 ? -10.140 9.141 -2.854 1.00 88.81 177 ASP A O 1
ATOM 1389 N N . MET A 1 178 ? -9.044 10.378 -1.346 1.00 91.94 178 MET A N 1
ATOM 1390 C CA . MET A 1 178 ? -7.739 10.322 -2.004 1.00 91.94 178 MET A CA 1
ATOM 1391 C C . MET A 1 178 ? -6.659 10.059 -0.961 1.00 91.94 178 MET A C 1
ATOM 1393 O O . MET A 1 178 ? -5.970 10.976 -0.497 1.00 91.94 178 MET A O 1
ATOM 1397 N N . ILE A 1 179 ? -6.565 8.786 -0.584 1.00 95.31 179 ILE A N 1
ATOM 1398 C CA . ILE A 1 179 ? -5.539 8.250 0.298 1.00 95.31 179 ILE A CA 1
ATOM 1399 C C . ILE A 1 179 ? -4.760 7.212 -0.497 1.00 95.31 179 ILE A C 1
ATOM 1401 O O . ILE A 1 179 ? -5.361 6.294 -1.056 1.00 95.31 179 ILE A O 1
ATOM 1405 N N . SER A 1 180 ? -3.440 7.346 -0.546 1.00 95.56 180 SER A N 1
ATOM 1406 C CA . SER A 1 180 ? -2.594 6.380 -1.237 1.00 95.56 180 SER A CA 1
ATOM 1407 C C . SER A 1 180 ? -1.454 5.883 -0.370 1.00 95.56 180 SER A C 1
ATOM 1409 O O . SER A 1 180 ? -1.053 6.523 0.606 1.00 95.56 180 SER A O 1
ATOM 1411 N N . VAL A 1 181 ? -0.938 4.714 -0.721 1.00 95.75 181 VAL A N 1
ATOM 1412 C CA . VAL A 1 181 ? 0.269 4.148 -0.142 1.00 95.75 181 VAL A CA 1
ATOM 1413 C C . VAL A 1 181 ? 1.250 3.826 -1.256 1.00 95.75 181 VAL A C 1
ATOM 1415 O O . VAL A 1 181 ? 0.917 3.156 -2.230 1.00 95.75 181 VAL A O 1
ATOM 1418 N N . GLY A 1 182 ? 2.479 4.299 -1.085 1.00 93.19 182 GLY A N 1
ATOM 1419 C CA . GLY A 1 182 ? 3.580 3.946 -1.965 1.00 93.19 182 GLY A CA 1
ATOM 1420 C C . GLY A 1 182 ? 4.237 2.653 -1.506 1.00 93.19 182 GLY A C 1
ATOM 1421 O O . GLY A 1 182 ? 3.759 1.549 -1.748 1.00 93.19 182 GLY A O 1
ATOM 1422 N N . LYS A 1 183 ? 5.381 2.797 -0.842 1.00 95.00 183 LYS A N 1
ATOM 1423 C CA . LYS A 1 183 ? 6.147 1.667 -0.312 1.00 95.00 183 LYS A CA 1
ATOM 1424 C C . LYS A 1 183 ? 5.551 1.195 1.014 1.00 95.00 183 LYS A C 1
ATOM 1426 O O . LYS A 1 183 ? 5.132 2.013 1.834 1.00 95.00 183 LYS A O 1
ATOM 1431 N N . TYR A 1 184 ? 5.604 -0.109 1.243 1.00 96.56 184 TYR A N 1
ATOM 1432 C CA . TYR A 1 184 ? 5.182 -0.740 2.488 1.00 96.56 184 TYR A CA 1
ATOM 1433 C C . TYR A 1 184 ? 6.133 -1.876 2.881 1.00 96.56 184 TYR A C 1
ATOM 1435 O O . TYR A 1 184 ? 6.838 -2.435 2.042 1.00 96.56 184 TYR A O 1
ATOM 1443 N N . GLU A 1 185 ? 6.129 -2.222 4.164 1.00 96.94 185 GLU A N 1
ATOM 1444 C CA . GLU A 1 185 ? 6.927 -3.299 4.751 1.00 96.94 185 GLU A CA 1
ATOM 1445 C C . GLU A 1 185 ? 5.998 -4.251 5.519 1.00 96.94 185 GLU A C 1
ATOM 1447 O O . GLU A 1 185 ? 5.377 -3.820 6.494 1.00 96.94 185 GLU A O 1
ATOM 1452 N N . PRO A 1 186 ? 5.854 -5.526 5.114 1.00 95.56 186 PRO A N 1
ATOM 1453 C CA . PRO A 1 186 ? 5.097 -6.498 5.895 1.00 95.56 186 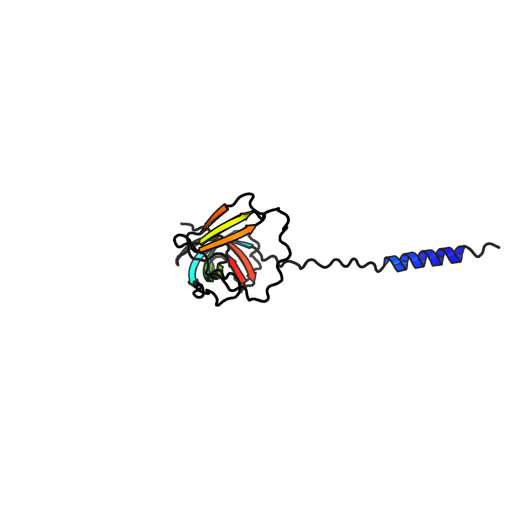PRO A CA 1
ATOM 1454 C C . PRO A 1 186 ? 5.707 -6.701 7.283 1.00 95.56 186 PRO A C 1
ATOM 1456 O O . PRO A 1 186 ? 6.926 -6.750 7.434 1.00 95.56 186 PRO A O 1
ATOM 1459 N N . ILE A 1 187 ? 4.854 -6.865 8.291 1.00 96.00 187 ILE A N 1
ATOM 1460 C CA . ILE A 1 187 ? 5.257 -7.109 9.680 1.00 96.00 187 ILE A CA 1
ATOM 1461 C C . ILE A 1 187 ? 4.524 -8.337 10.229 1.00 96.00 187 ILE A C 1
ATOM 1463 O O . ILE A 1 187 ? 3.402 -8.633 9.817 1.00 96.00 187 ILE A O 1
ATOM 1467 N N . SER A 1 188 ? 5.177 -9.058 11.142 1.00 83.19 188 SER A N 1
ATOM 1468 C CA . SER A 1 188 ? 4.655 -10.282 11.772 1.00 83.19 188 SER A CA 1
ATOM 1469 C C . SER A 1 188 ? 3.690 -10.006 12.926 1.00 83.19 188 SER A C 1
ATOM 1471 O O . SER A 1 188 ? 3.941 -9.057 13.703 1.00 83.19 188 SER A O 1
#

Radius of gyration: 27.36 Å; Cα contacts (8 Å, |Δi|>4): 356; chains: 1; bounding box: 35×101×50 Å